Protein AF-0000000087142814 (afdb_homodimer)

Sequence (214 aa):
MEQELRSTFLLANVAYRHRSSFLRCKQGKRSLQDYVMELHNLEAAMAGAPLSEDVKVTIFMDGVRTGPVRTELFRRQPKTFNEAVHIAMLDDHCVRSAQEHAACRGKMEQELRSTFLLANVAYRHRSSFLRCKQGKRSLQDYVMELHNLEAAMAGAPLSEDVKVTIFMDGVRTGPVRTELFRRQPKTFNEAVHIAMLDDHCVRSAQEHAACRGK

InterPro domains:
  IPR005162 Retrotransposon-derived protein PEG10, N-terminal capsid-like domain [PF03732] (2-65)

Radius of gyration: 21.09 Å; Cα contacts (8 Å, |Δi|>4): 174; chains: 2; bounding box: 41×65×41 Å

pLDDT: mean 86.98, std 12.06, range [53.06, 97.38]

Nearest PDB structures (foldseek):
  7n9v-assembly1_C  TM=6.583E-01  e=1.589E-01  Human immunodeficiency virus 1
  7r24-assembly1_A  TM=5.323E-01  e=4.595E-01  Rattus norvegicus
  4lle-assembly2_D  TM=2.207E-01  e=9.870E+00  Pseudomonas aeruginosa PAO1
  7n9v-assembly1_C  TM=6.581E-01  e=1.589E-01  Human immunodeficiency virus 1
  7r24-assembly1_A  TM=5.324E-01  e=4.595E-01  Rattus norvegicus

Organism: NCBI:txid53985

Structure (mmCIF, N/CA/C/O backbone):
data_AF-0000000087142814-model_v1
#
loop_
_entity.id
_entity.type
_entity.pdbx_description
1 polymer 'Retrotransposon gag domain-containing protein'
#
loop_
_atom_site.group_PDB
_atom_site.id
_atom_site.type_symbol
_atom_site.label_atom_id
_atom_site.label_alt_id
_atom_site.label_comp_id
_atom_site.label_asym_id
_atom_site.label_entity_id
_atom_site.label_seq_id
_atom_site.pdbx_PDB_ins_code
_atom_site.Cartn_x
_atom_site.Cartn_y
_atom_site.Cartn_z
_atom_site.occupancy
_atom_site.B_iso_or_equiv
_atom_site.auth_seq_id
_atom_site.auth_comp_id
_atom_site.auth_asym_id
_atom_site.auth_atom_id
_atom_site.pdbx_PDB_model_num
ATOM 1 N N . MET A 1 1 ? 17.656 -29.359 8.477 1 54.12 1 MET A N 1
ATOM 2 C CA . MET A 1 1 ? 17.422 -28.688 7.203 1 54.12 1 MET A CA 1
ATOM 3 C C . MET A 1 1 ? 15.977 -28.219 7.082 1 54.12 1 MET A C 1
ATOM 5 O O . MET A 1 1 ? 15.719 -27.078 6.684 1 54.12 1 MET A O 1
ATOM 9 N N . GLU A 1 2 ? 14.961 -29.047 7.594 1 61.31 2 GLU A N 1
ATOM 10 C CA . GLU A 1 2 ? 13.539 -28.734 7.527 1 61.31 2 GLU A CA 1
ATOM 11 C C . GLU A 1 2 ? 13.188 -27.578 8.477 1 61.31 2 GLU A C 1
ATOM 13 O O . GLU A 1 2 ? 12.367 -26.719 8.148 1 61.31 2 GLU A O 1
ATOM 18 N N . GLN A 1 3 ? 13.828 -27.625 9.602 1 53.06 3 GLN A N 1
ATOM 19 C CA . GLN A 1 3 ? 13.539 -26.609 10.609 1 53.06 3 GLN A CA 1
ATOM 20 C C . GLN A 1 3 ? 14.008 -25.234 10.141 1 53.06 3 GLN A C 1
ATOM 22 O O . GLN A 1 3 ? 13.32 -24.234 10.352 1 53.06 3 GLN A O 1
ATOM 27 N N . GLU A 1 4 ? 15.172 -25.234 9.586 1 53.5 4 GLU A N 1
ATOM 28 C CA . GLU A 1 4 ? 15.742 -23.984 9.102 1 53.5 4 GLU A CA 1
ATOM 29 C C . GLU A 1 4 ? 14.906 -23.391 7.969 1 53.5 4 GLU A C 1
ATOM 31 O O . GLU A 1 4 ? 14.727 -22.172 7.891 1 53.5 4 GLU A O 1
ATOM 36 N N . LEU A 1 5 ? 14.469 -24.328 7.129 1 57.31 5 LEU A N 1
ATOM 37 C CA . LEU A 1 5 ? 13.625 -23.891 6.023 1 57.31 5 LEU A CA 1
ATOM 38 C C . LEU A 1 5 ? 12.312 -23.312 6.543 1 57.31 5 LEU A C 1
ATOM 40 O O . LEU A 1 5 ? 11.828 -22.297 6.027 1 57.31 5 LEU A O 1
ATOM 44 N N . ARG A 1 6 ? 11.859 -23.969 7.605 1 62.84 6 ARG A N 1
ATOM 45 C CA . ARG A 1 6 ? 10.633 -23.5 8.242 1 62.84 6 ARG A CA 1
ATOM 46 C C . ARG A 1 6 ? 10.836 -22.125 8.867 1 62.84 6 ARG A C 1
ATOM 48 O O . ARG A 1 6 ? 9.953 -21.266 8.805 1 62.84 6 ARG A O 1
ATOM 55 N N . SER A 1 7 ? 12.047 -22.078 9.344 1 62.28 7 SER A N 1
ATOM 56 C CA . SER A 1 7 ? 12.352 -20.812 9.992 1 62.28 7 SER A CA 1
ATOM 57 C C . SER A 1 7 ? 12.461 -19.688 8.969 1 62.28 7 SER A C 1
ATOM 59 O O . SER A 1 7 ? 11.938 -18.578 9.188 1 62.28 7 SER A O 1
ATOM 61 N N . THR A 1 8 ? 13.156 -20.031 7.926 1 63.16 8 THR A N 1
ATOM 62 C CA . THR A 1 8 ? 13.297 -19.031 6.879 1 63.16 8 THR A CA 1
ATOM 63 C C . THR A 1 8 ? 11.938 -18.672 6.285 1 63.16 8 THR A C 1
ATOM 65 O O . THR A 1 8 ? 11.656 -17.5 6.027 1 63.16 8 THR A O 1
ATOM 68 N N . PHE A 1 9 ? 11.141 -19.812 6.207 1 71 9 PHE A N 1
ATOM 69 C CA . PHE A 1 9 ? 9.797 -19.609 5.703 1 71 9 PHE A CA 1
ATOM 70 C C . PHE A 1 9 ? 8.977 -18.75 6.672 1 71 9 PHE A C 1
ATOM 72 O O . PHE A 1 9 ? 8.258 -17.844 6.254 1 71 9 PHE A O 1
ATOM 79 N N . LEU A 1 10 ? 9.172 -18.969 7.867 1 70.19 10 LEU A N 1
ATOM 80 C CA . LEU A 1 10 ? 8.453 -18.219 8.891 1 70.19 10 LEU A CA 1
ATOM 81 C C . LEU A 1 10 ? 8.922 -16.766 8.93 1 70.19 10 LEU A C 1
ATOM 83 O O . LEU A 1 10 ? 8.109 -15.852 9.062 1 70.19 10 LEU A O 1
ATOM 87 N N . LEU A 1 11 ? 10.211 -16.609 8.852 1 68.88 11 LEU A N 1
ATOM 88 C CA . LEU A 1 11 ? 10.758 -15.266 8.875 1 68.88 11 LEU A CA 1
ATOM 89 C C . LEU A 1 11 ? 10.312 -14.469 7.652 1 68.88 11 LEU A C 1
ATOM 91 O O . LEU A 1 11 ? 9.945 -13.297 7.766 1 68.88 11 LEU A O 1
ATOM 95 N N . ALA A 1 12 ? 10.406 -15.133 6.539 1 72.12 12 ALA A N 1
ATOM 96 C CA . ALA A 1 12 ? 9.977 -14.484 5.305 1 72.12 12 ALA A CA 1
ATOM 97 C C . ALA A 1 12 ? 8.5 -14.102 5.371 1 72.12 12 ALA A C 1
ATOM 99 O O . ALA A 1 12 ? 8.109 -13.023 4.914 1 72.12 12 ALA A O 1
ATOM 100 N N . ASN A 1 13 ? 7.848 -14.891 6.086 1 82.5 13 ASN A N 1
ATOM 101 C CA . ASN A 1 13 ? 6.414 -14.641 6.219 1 82.5 13 ASN A CA 1
ATOM 102 C C . ASN A 1 13 ? 6.133 -13.5 7.188 1 82.5 13 ASN A C 1
ATOM 104 O O . ASN A 1 13 ? 5.227 -12.695 6.957 1 82.5 13 ASN A O 1
ATOM 108 N N . VAL A 1 14 ? 7.098 -13.469 8.195 1 85.44 14 VAL A N 1
ATOM 109 C CA . VAL A 1 14 ? 6.906 -12.398 9.172 1 85.44 14 VAL A CA 1
ATOM 110 C C . VAL A 1 14 ? 7.211 -11.047 8.523 1 85.44 14 VAL A C 1
ATOM 112 O O . VAL A 1 14 ? 6.469 -10.086 8.711 1 85.44 14 VAL A O 1
ATOM 115 N N . ALA A 1 15 ? 8.297 -10.961 7.816 1 88.31 15 ALA A N 1
ATOM 116 C CA . ALA A 1 15 ? 8.656 -9.727 7.121 1 88.31 15 ALA A CA 1
ATOM 117 C C . ALA A 1 15 ? 7.559 -9.297 6.156 1 88.31 15 ALA A C 1
ATOM 119 O O . ALA A 1 15 ? 7.223 -8.109 6.078 1 88.31 15 ALA A O 1
ATOM 120 N N . TYR A 1 16 ? 7.082 -10.273 5.52 1 90.81 16 TYR A N 1
ATOM 121 C CA . TYR A 1 16 ? 5.977 -9.992 4.613 1 90.81 16 TYR A CA 1
ATOM 122 C C . TYR A 1 16 ? 4.777 -9.43 5.371 1 90.81 16 TYR A C 1
ATOM 124 O O . TYR A 1 16 ? 4.152 -8.469 4.926 1 90.81 16 TYR A O 1
ATOM 132 N N . ARG A 1 17 ? 4.484 -10.008 6.453 1 92.25 17 ARG A N 1
ATOM 133 C CA . ARG A 1 17 ? 3.307 -9.602 7.215 1 92.25 17 ARG A CA 1
ATOM 134 C C . ARG A 1 17 ? 3.438 -8.172 7.707 1 92.25 17 ARG A C 1
ATOM 136 O O . ARG A 1 17 ? 2.48 -7.395 7.645 1 92.25 17 ARG A O 1
ATOM 143 N N . HIS A 1 18 ? 4.535 -7.871 8.172 1 93.62 18 HIS A N 1
ATOM 144 C CA . HIS A 1 18 ? 4.754 -6.504 8.641 1 93.62 18 HIS A CA 1
ATOM 145 C C . HIS A 1 18 ? 4.648 -5.508 7.488 1 93.62 18 HIS A C 1
ATOM 147 O O . HIS A 1 18 ? 4.004 -4.469 7.621 1 93.62 18 HIS A O 1
ATOM 153 N N . ARG A 1 19 ? 5.266 -5.824 6.414 1 94.56 19 ARG A N 1
ATOM 154 C CA . ARG A 1 19 ? 5.223 -4.961 5.238 1 94.56 19 ARG A CA 1
ATOM 155 C C . ARG A 1 19 ? 3.795 -4.805 4.727 1 94.56 19 ARG A C 1
ATOM 157 O O . ARG A 1 19 ? 3.342 -3.689 4.465 1 94.56 19 ARG A O 1
ATOM 164 N N . SER A 1 20 ? 3.164 -5.922 4.625 1 95.44 20 SER A N 1
ATOM 165 C CA . SER A 1 20 ? 1.78 -5.922 4.164 1 95.44 20 SER A CA 1
ATOM 166 C C . SER A 1 20 ? 0.892 -5.094 5.09 1 95.44 20 SER A C 1
ATOM 168 O O . SER A 1 20 ? 0.049 -4.324 4.621 1 95.44 20 SER A O 1
ATOM 170 N N . SER A 1 21 ? 1.043 -5.285 6.375 1 96.12 21 SER A N 1
ATOM 171 C CA . SER A 1 21 ? 0.254 -4.535 7.348 1 96.12 21 SER A CA 1
ATOM 172 C C . SER A 1 21 ? 0.49 -3.033 7.211 1 96.12 21 SER A C 1
ATOM 174 O O . SER A 1 21 ? -0.452 -2.242 7.285 1 96.12 21 SER A O 1
ATOM 176 N N . PHE A 1 22 ? 1.692 -2.664 7.039 1 96.94 22 PHE A N 1
ATOM 177 C CA . PHE A 1 22 ? 2.014 -1.252 6.871 1 96.94 22 PHE A CA 1
ATOM 178 C C . PHE A 1 22 ? 1.349 -0.691 5.621 1 96.94 22 PHE A C 1
ATOM 180 O O . PHE A 1 22 ? 0.748 0.385 5.66 1 96.94 22 PHE A O 1
ATOM 187 N N . LEU A 1 23 ? 1.462 -1.385 4.539 1 95.88 23 LEU A N 1
ATOM 188 C CA . LEU A 1 23 ? 0.964 -0.942 3.24 1 95.88 23 LEU A CA 1
ATOM 189 C C . LEU A 1 23 ? -0.559 -0.857 3.242 1 95.88 23 LEU A C 1
ATOM 191 O O . LEU A 1 23 ? -1.141 -0.062 2.5 1 95.88 23 LEU A O 1
ATOM 195 N N . ARG A 1 24 ? -1.168 -1.585 4.145 1 94.75 24 ARG A N 1
ATOM 196 C CA . ARG A 1 24 ? -2.625 -1.649 4.168 1 94.75 24 ARG A CA 1
ATOM 197 C C . ARG A 1 24 ? -3.197 -0.74 5.25 1 94.75 24 ARG A C 1
ATOM 199 O O . ARG A 1 24 ? -4.414 -0.559 5.336 1 94.75 24 ARG A O 1
ATOM 206 N N . CYS A 1 25 ? -2.395 -0.225 6 1 95.88 25 CYS A N 1
ATOM 207 C CA . CYS A 1 25 ? -2.83 0.528 7.172 1 95.88 25 CYS A CA 1
ATOM 208 C C . CYS A 1 25 ? -3.555 1.805 6.762 1 95.88 25 CYS A C 1
ATOM 210 O O . CYS A 1 25 ? -3.055 2.568 5.934 1 95.88 25 CYS A O 1
ATOM 212 N N . LYS A 1 26 ? -4.691 2.016 7.348 1 95.81 26 LYS A N 1
ATOM 213 C CA . LYS A 1 26 ? -5.508 3.211 7.148 1 95.81 26 LYS A CA 1
ATOM 214 C C . LYS A 1 26 ? -6.012 3.756 8.484 1 95.81 26 LYS A C 1
ATOM 216 O O . LYS A 1 26 ? -6.227 2.996 9.43 1 95.81 26 LYS A O 1
ATOM 221 N N . GLN A 1 27 ? -6.277 4.965 8.477 1 95.44 27 GLN A N 1
ATOM 222 C CA . GLN A 1 27 ? -6.754 5.594 9.703 1 95.44 27 GLN A CA 1
ATOM 223 C C . GLN A 1 27 ? -8.156 5.102 10.062 1 95.44 27 GLN A C 1
ATOM 225 O O . GLN A 1 27 ? -8.414 4.762 11.219 1 95.44 27 GLN A O 1
ATOM 230 N N . GLY A 1 28 ? -9.062 5.113 9.102 1 93.12 28 GLY A N 1
ATOM 231 C CA . GLY A 1 28 ? -10.438 4.734 9.375 1 93.12 28 GLY A CA 1
ATOM 232 C C . GLY A 1 28 ? -11.117 5.617 10.398 1 93.12 28 GLY A C 1
ATOM 233 O O . GLY A 1 28 ? -11.133 6.844 10.258 1 93.12 28 GLY A O 1
ATOM 234 N N . LYS A 1 29 ? -11.664 4.988 11.438 1 92.94 29 LYS A N 1
ATOM 235 C CA . LYS A 1 29 ? -12.383 5.711 12.484 1 92.94 29 LYS A CA 1
ATOM 236 C C . LYS A 1 29 ? -11.469 6.051 13.656 1 92.94 29 LYS A C 1
ATOM 238 O O . LYS A 1 29 ? -11.875 6.746 14.586 1 92.94 29 LYS A O 1
ATOM 243 N N . ARG A 1 30 ? -10.312 5.688 13.625 1 93.5 30 ARG A N 1
ATOM 244 C CA . ARG A 1 30 ? -9.375 5.922 14.719 1 93.5 30 ARG A CA 1
ATOM 245 C C . ARG A 1 30 ? -8.852 7.355 14.695 1 93.5 30 ARG A C 1
ATOM 247 O O . ARG A 1 30 ? -8.984 8.055 13.68 1 93.5 30 ARG A O 1
ATOM 254 N N . SER A 1 31 ? -8.328 7.754 15.805 1 93.5 31 SER A N 1
ATOM 255 C CA . SER A 1 31 ? -7.719 9.078 15.859 1 93.5 31 SER A CA 1
ATOM 256 C C . SER A 1 31 ? -6.441 9.133 15.023 1 93.5 31 SER A C 1
ATOM 258 O O . SER A 1 31 ? -5.801 8.109 14.789 1 93.5 31 SER A O 1
ATOM 260 N N . LEU A 1 32 ? -6.094 10.289 14.594 1 94.94 32 LEU A N 1
ATOM 261 C CA . LEU A 1 32 ? -4.852 10.477 13.859 1 94.94 32 LEU A CA 1
ATOM 262 C C . LEU A 1 32 ? -3.652 10.008 14.672 1 94.94 32 LEU A C 1
ATOM 264 O O . LEU A 1 32 ? -2.717 9.414 14.125 1 94.94 32 LEU A O 1
ATOM 268 N N . GLN A 1 33 ? -3.668 10.289 15.953 1 94.38 33 GLN A N 1
ATOM 269 C CA . GLN A 1 33 ? -2.58 9.891 16.844 1 94.38 33 GLN A CA 1
ATOM 270 C C . GLN A 1 33 ? -2.436 8.367 16.891 1 94.38 33 GLN A C 1
ATOM 272 O O . GLN A 1 33 ? -1.321 7.848 16.828 1 94.38 33 GLN A O 1
ATOM 277 N N . ASP A 1 34 ? -3.547 7.703 17.016 1 96.31 34 ASP A N 1
ATOM 278 C CA . ASP A 1 34 ? -3.527 6.246 17.062 1 96.31 34 ASP A CA 1
ATOM 279 C C . ASP A 1 34 ? -3.02 5.668 15.742 1 96.31 34 ASP A C 1
ATOM 281 O O . ASP A 1 34 ? -2.256 4.699 15.734 1 96.31 34 ASP A O 1
ATOM 285 N N . TYR A 1 35 ? -3.514 6.25 14.711 1 96.81 35 TYR A N 1
ATOM 286 C CA . TYR A 1 35 ? -3.086 5.84 13.375 1 96.81 35 TYR A CA 1
ATOM 287 C C . TYR A 1 35 ? -1.579 5.996 13.219 1 96.81 35 TYR A C 1
ATOM 289 O O . TYR A 1 35 ? -0.897 5.07 12.773 1 96.81 35 TYR A O 1
ATOM 297 N N . VAL A 1 36 ? -1.004 7.082 13.555 1 97.06 36 VAL A N 1
ATOM 298 C CA . VAL A 1 36 ? 0.422 7.379 13.461 1 97.06 36 VAL A CA 1
ATOM 299 C C . VAL A 1 36 ? 1.212 6.406 14.328 1 97.06 36 VAL A C 1
ATOM 301 O O . VAL A 1 36 ? 2.26 5.902 13.914 1 97.06 36 VAL A O 1
ATOM 304 N N . MET A 1 37 ? 0.72 6.195 15.469 1 97.19 37 MET A N 1
ATOM 305 C CA . MET A 1 37 ? 1.395 5.277 16.391 1 97.19 37 MET A CA 1
ATOM 306 C C . MET A 1 37 ? 1.481 3.877 15.789 1 97.19 37 MET A C 1
ATOM 308 O O . MET A 1 37 ? 2.51 3.211 15.906 1 97.19 37 MET A O 1
ATOM 312 N N . GLU A 1 38 ? 0.443 3.426 15.227 1 97.19 38 GLU A N 1
ATOM 313 C CA . GLU A 1 38 ? 0.44 2.115 14.586 1 97.19 38 GLU A CA 1
ATOM 314 C C . GLU A 1 38 ? 1.486 2.043 13.477 1 97.19 38 GLU A C 1
ATOM 316 O O . GLU A 1 38 ? 2.219 1.057 13.375 1 97.19 38 GLU A O 1
ATOM 321 N N . LEU A 1 39 ? 1.556 3.043 12.68 1 97.25 39 LEU A N 1
ATOM 322 C CA . LEU A 1 39 ? 2.531 3.076 11.594 1 97.25 39 LEU A CA 1
ATOM 323 C C . LEU A 1 39 ? 3.955 3.078 12.141 1 97.25 39 LEU A C 1
ATOM 325 O O . LEU A 1 39 ? 4.836 2.412 11.594 1 97.25 39 LEU A O 1
ATOM 329 N N . HIS A 1 40 ? 4.148 3.783 13.18 1 96.81 40 HIS A N 1
ATOM 330 C CA . HIS A 1 40 ? 5.465 3.789 13.805 1 96.81 40 HIS A CA 1
ATOM 331 C C . HIS A 1 40 ? 5.832 2.404 14.336 1 96.81 40 HIS A C 1
ATOM 333 O O . HIS A 1 40 ? 6.984 1.975 14.211 1 96.81 40 HIS A O 1
ATOM 339 N N . ASN A 1 41 ? 4.879 1.809 14.953 1 96.56 41 ASN A N 1
ATOM 340 C CA . ASN A 1 41 ? 5.113 0.464 15.469 1 96.56 41 ASN A CA 1
ATOM 341 C C . ASN A 1 41 ? 5.461 -0.513 14.352 1 96.56 41 ASN A C 1
ATOM 343 O O . ASN A 1 41 ? 6.391 -1.312 14.484 1 96.56 41 ASN A O 1
ATOM 347 N N . LEU A 1 42 ? 4.75 -0.426 13.336 1 95.69 42 LEU A N 1
ATOM 348 C CA . LEU A 1 42 ? 4.992 -1.3 12.195 1 95.69 42 LEU A CA 1
ATOM 349 C C . LEU A 1 42 ? 6.344 -0.993 11.555 1 95.69 42 LEU A C 1
ATOM 351 O O . LEU A 1 42 ? 7.066 -1.908 11.156 1 95.69 42 LEU A O 1
ATOM 355 N N . GLU A 1 43 ? 6.66 0.263 11.422 1 94.56 43 GLU A N 1
ATOM 356 C CA . GLU A 1 43 ? 7.957 0.668 10.891 1 94.56 43 GLU A CA 1
ATOM 357 C C . GLU A 1 43 ? 9.102 0.093 11.719 1 94.56 43 GLU A C 1
ATOM 359 O O . GLU A 1 43 ? 10.086 -0.401 11.172 1 94.56 43 GLU A O 1
ATOM 364 N N . ALA A 1 44 ? 8.93 0.229 13.008 1 94.25 44 ALA A N 1
ATOM 365 C CA . ALA A 1 44 ? 9.945 -0.289 13.922 1 94.25 44 ALA A CA 1
ATOM 366 C C . ALA A 1 44 ? 10.102 -1.799 13.773 1 94.25 44 ALA A C 1
ATOM 368 O O . ALA A 1 44 ? 11.211 -2.324 13.867 1 94.25 44 ALA A O 1
ATOM 369 N N . ALA A 1 45 ? 9.047 -2.477 13.508 1 91.69 45 ALA A N 1
ATOM 370 C CA . ALA A 1 45 ? 9.047 -3.93 13.367 1 91.69 45 ALA A CA 1
ATOM 371 C C . ALA A 1 45 ? 9.75 -4.355 12.078 1 91.69 45 ALA A C 1
ATOM 373 O O . ALA A 1 45 ? 10.219 -5.492 11.969 1 91.69 45 ALA A O 1
ATOM 374 N N . MET A 1 46 ? 9.844 -3.432 11.141 1 91.5 46 MET A N 1
ATOM 375 C CA . MET A 1 46 ? 10.469 -3.734 9.859 1 91.5 46 MET A CA 1
ATOM 376 C C . MET A 1 46 ? 11.898 -3.207 9.812 1 91.5 46 MET A C 1
ATOM 378 O O . MET A 1 46 ? 12.422 -2.93 8.734 1 91.5 46 MET A O 1
ATOM 382 N N . ALA A 1 47 ? 12.477 -2.943 10.828 1 83.62 47 ALA A N 1
ATOM 383 C CA . ALA A 1 47 ? 13.789 -2.309 10.922 1 83.62 47 ALA A CA 1
ATOM 384 C C . ALA A 1 47 ? 14.82 -3.047 10.078 1 83.62 47 ALA A C 1
ATOM 386 O O . ALA A 1 47 ? 15.742 -2.434 9.539 1 83.62 47 ALA A O 1
ATOM 387 N N . GLY A 1 48 ? 14.727 -4.273 9.828 1 82.88 48 GLY A N 1
ATOM 388 C CA . GLY A 1 48 ? 15.672 -5.031 9.016 1 82.88 48 GLY A CA 1
ATOM 389 C C . GLY A 1 48 ? 15.445 -4.859 7.527 1 82.88 48 GLY A C 1
ATOM 390 O O . GLY A 1 48 ? 16.328 -5.168 6.723 1 82.88 48 GLY A O 1
ATOM 391 N N . ALA A 1 49 ? 14.383 -4.418 7.129 1 85.06 49 ALA A N 1
ATOM 392 C CA . ALA A 1 49 ? 14 -4.176 5.742 1 85.06 49 ALA A CA 1
ATOM 393 C C . ALA A 1 49 ? 13.102 -2.947 5.629 1 85.06 49 ALA A C 1
ATOM 395 O O . ALA A 1 49 ? 11.906 -3.064 5.348 1 85.06 49 ALA A O 1
ATOM 396 N N . PRO A 1 50 ? 13.711 -1.83 5.758 1 88.5 50 PRO A N 1
ATOM 397 C CA . PRO A 1 50 ? 12.898 -0.611 5.809 1 88.5 50 PRO A CA 1
ATOM 398 C C . PRO A 1 50 ? 12.32 -0.233 4.449 1 88.5 50 PRO A C 1
ATOM 400 O O . PRO A 1 50 ? 12.938 -0.498 3.414 1 88.5 50 PRO A O 1
ATOM 403 N N . LEU A 1 51 ? 11.164 0.362 4.504 1 94.06 51 LEU A N 1
ATOM 404 C CA . LEU A 1 51 ? 10.523 0.906 3.309 1 94.06 51 LEU A CA 1
ATOM 405 C C . LEU A 1 51 ? 11.133 2.252 2.934 1 94.06 51 LEU A C 1
ATOM 407 O O . LEU A 1 51 ? 11.648 2.969 3.797 1 94.06 51 LEU A O 1
ATOM 411 N N . SER A 1 52 ? 11.125 2.529 1.735 1 94 52 SER A N 1
ATOM 412 C CA . SER A 1 52 ? 11.586 3.842 1.299 1 94 52 SER A CA 1
ATOM 413 C C . SER A 1 52 ? 10.672 4.949 1.815 1 94 52 SER A C 1
ATOM 415 O O . SER A 1 52 ? 9.492 4.723 2.062 1 94 52 SER A O 1
ATOM 417 N N . GLU A 1 53 ? 11.242 6.148 1.91 1 94.5 53 GLU A N 1
ATOM 418 C CA . GLU A 1 53 ? 10.484 7.289 2.42 1 94.5 53 GLU A CA 1
ATOM 419 C C . GLU A 1 53 ? 9.305 7.621 1.512 1 94.5 53 GLU A C 1
ATOM 421 O O . GLU A 1 53 ? 8.219 7.945 1.992 1 94.5 53 GLU A O 1
ATOM 426 N N . ASP A 1 54 ? 9.516 7.531 0.24 1 93.62 54 ASP A N 1
ATOM 427 C CA . ASP A 1 54 ? 8.453 7.844 -0.71 1 93.62 54 ASP A CA 1
ATOM 428 C C . ASP A 1 54 ? 7.246 6.934 -0.502 1 93.62 54 ASP A C 1
ATOM 430 O O . ASP A 1 54 ? 6.098 7.375 -0.604 1 93.62 54 ASP A O 1
ATOM 434 N N . VAL A 1 55 ? 7.535 5.688 -0.192 1 95.81 55 VAL A N 1
ATOM 435 C CA . VAL A 1 55 ? 6.465 4.715 0.012 1 95.81 55 VAL A CA 1
ATOM 436 C C . VAL A 1 55 ? 5.746 5.008 1.327 1 95.81 55 VAL A C 1
ATOM 438 O O . VAL A 1 55 ? 4.516 5.035 1.376 1 95.81 55 VAL A O 1
ATOM 441 N N . LYS A 1 56 ? 6.492 5.227 2.338 1 96.88 56 LYS A N 1
ATOM 442 C CA . LYS A 1 56 ? 5.91 5.516 3.643 1 96.88 56 LYS A CA 1
ATOM 443 C C . LYS A 1 56 ? 5.023 6.758 3.588 1 96.88 56 LYS A C 1
ATOM 445 O O . LYS A 1 56 ? 3.916 6.762 4.129 1 96.88 56 LYS A O 1
ATOM 450 N N . VAL A 1 57 ? 5.512 7.758 2.934 1 96.5 57 VAL A N 1
ATOM 451 C CA . VAL A 1 57 ? 4.77 9.008 2.807 1 96.5 57 VAL A CA 1
ATOM 452 C C . VAL A 1 57 ? 3.48 8.758 2.023 1 96.5 57 VAL A C 1
ATOM 454 O O . VAL A 1 57 ? 2.41 9.234 2.414 1 96.5 57 VAL A O 1
ATOM 457 N N . THR A 1 58 ? 3.582 8.055 0.973 1 96.06 58 THR A N 1
ATOM 458 C CA . THR A 1 58 ? 2.424 7.77 0.133 1 96.06 58 THR A CA 1
ATOM 459 C C . THR A 1 58 ? 1.361 7.008 0.921 1 96.06 58 THR A C 1
ATOM 461 O O . THR A 1 58 ? 0.177 7.344 0.861 1 96.06 58 THR A O 1
ATOM 464 N N . ILE A 1 59 ? 1.795 6.008 1.696 1 96.75 59 ILE A N 1
ATOM 465 C CA . ILE A 1 59 ? 0.869 5.207 2.49 1 96.75 59 ILE A CA 1
ATOM 466 C C . ILE A 1 59 ? 0.186 6.09 3.531 1 96.75 59 ILE A C 1
ATOM 468 O O . ILE A 1 59 ? -1.03 6.012 3.721 1 96.75 59 ILE A O 1
ATOM 472 N N . PHE A 1 60 ? 0.924 6.887 4.191 1 97.38 60 PHE A N 1
ATOM 473 C CA . PHE A 1 60 ? 0.38 7.77 5.215 1 97.38 60 PHE A CA 1
ATOM 474 C C . PHE A 1 60 ? -0.642 8.727 4.613 1 97.38 60 PHE A C 1
ATOM 476 O O . PHE A 1 60 ? -1.756 8.859 5.129 1 97.38 60 PHE A O 1
ATOM 483 N N . MET A 1 61 ? -0.291 9.359 3.543 1 95.62 61 MET A N 1
ATOM 484 C CA . MET A 1 61 ? -1.157 10.344 2.898 1 95.62 61 MET A CA 1
ATOM 485 C C . MET A 1 61 ? -2.439 9.688 2.391 1 95.62 61 MET A C 1
ATOM 487 O O . MET A 1 61 ? -3.518 10.281 2.477 1 95.62 61 MET A O 1
ATOM 491 N N . ASP A 1 62 ? -2.303 8.531 1.887 1 94.38 62 ASP A N 1
ATOM 492 C CA . ASP A 1 62 ? -3.463 7.793 1.396 1 94.38 62 ASP A CA 1
ATOM 493 C C . ASP A 1 62 ? -4.352 7.336 2.553 1 94.38 62 ASP A C 1
ATOM 495 O O . ASP A 1 62 ? -5.559 7.156 2.379 1 94.38 62 ASP A O 1
ATOM 499 N N . GLY A 1 63 ? -3.736 7.121 3.686 1 96.44 63 GLY A N 1
ATOM 500 C CA . GLY A 1 63 ? -4.441 6.516 4.805 1 96.44 63 GLY A CA 1
ATOM 501 C C . GLY A 1 63 ? -5.156 7.531 5.68 1 96.44 63 GLY A C 1
ATOM 502 O O . GLY A 1 63 ? -6.062 7.176 6.434 1 96.44 63 GLY A O 1
ATOM 503 N N . VAL A 1 64 ? -4.723 8.758 5.625 1 95.06 64 VAL A N 1
ATOM 504 C CA . VAL A 1 64 ? -5.348 9.812 6.418 1 95.06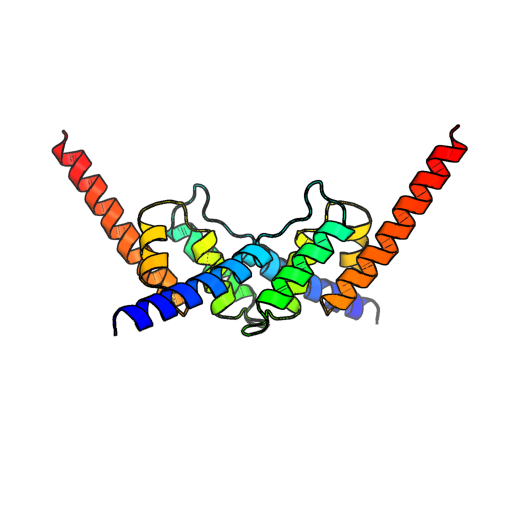 64 VAL A CA 1
ATOM 505 C C . VAL A 1 64 ? -6.77 10.055 5.918 1 95.06 64 VAL A C 1
ATOM 507 O O . VAL A 1 64 ? -7.02 10.078 4.711 1 95.06 64 VAL A O 1
ATOM 510 N N . ARG A 1 65 ? -7.602 10.297 6.84 1 91.62 65 ARG A N 1
ATOM 511 C CA . ARG A 1 65 ? -9 10.562 6.508 1 91.62 65 ARG A CA 1
ATOM 512 C C . ARG A 1 65 ? -9.125 11.828 5.664 1 91.62 65 ARG A C 1
ATOM 514 O O . ARG A 1 65 ? -8.391 12.797 5.875 1 91.62 65 ARG A O 1
ATOM 521 N N . THR A 1 66 ? -10.188 11.719 4.844 1 86.25 66 THR A N 1
ATOM 522 C CA . THR A 1 66 ? -10.445 12.898 4.031 1 86.25 66 THR A CA 1
ATOM 523 C C . THR A 1 66 ? -10.797 14.094 4.91 1 86.25 66 THR A C 1
ATOM 525 O O . THR A 1 66 ? -11.531 13.953 5.891 1 86.25 66 THR A O 1
ATOM 528 N N . GLY A 1 67 ? -10.234 15.25 4.641 1 88.12 67 GLY A N 1
ATOM 529 C CA . GLY A 1 67 ? -10.445 16.453 5.438 1 88.12 67 GLY A CA 1
ATOM 530 C C . GLY A 1 67 ? -9.328 17.453 5.309 1 88.12 67 GLY A C 1
ATOM 531 O O . GLY A 1 67 ? -8.562 17.422 4.34 1 88.12 67 GLY A O 1
ATOM 532 N N . PRO A 1 68 ? -9.32 18.406 6.188 1 88.69 68 PRO A N 1
ATOM 533 C CA . PRO A 1 68 ? -8.336 19.484 6.137 1 88.69 68 PRO A CA 1
ATOM 534 C C . PRO A 1 68 ? -6.898 18.984 6.273 1 88.69 68 PRO A C 1
ATOM 536 O O . PRO A 1 68 ? -5.988 19.516 5.637 1 88.69 68 PRO A O 1
ATOM 539 N N . VAL A 1 69 ? -6.695 17.984 7 1 91.88 69 VAL A N 1
ATOM 540 C CA . VAL A 1 69 ? -5.359 17.453 7.238 1 91.88 69 VAL A CA 1
ATOM 541 C C . VAL A 1 69 ? -4.781 16.891 5.938 1 91.88 69 VAL A C 1
ATOM 543 O O . VAL A 1 69 ? -3.629 17.172 5.594 1 91.88 69 VAL A O 1
ATOM 546 N N . ARG A 1 70 ? -5.531 16.141 5.238 1 90.75 70 ARG A N 1
ATOM 547 C CA . ARG A 1 70 ? -5.094 15.57 3.969 1 90.75 70 ARG A CA 1
ATOM 548 C C . ARG A 1 70 ? -4.785 16.656 2.951 1 90.75 70 ARG A C 1
ATOM 550 O O . ARG A 1 70 ? -3.795 16.578 2.223 1 90.75 70 ARG A O 1
ATOM 557 N N . THR A 1 71 ? -5.676 17.609 2.91 1 90.56 71 THR A N 1
ATOM 558 C CA . THR A 1 71 ? -5.477 18.734 1.998 1 90.56 71 THR A CA 1
ATOM 559 C C . THR A 1 71 ? -4.145 19.422 2.275 1 90.56 71 THR A C 1
ATOM 561 O O . THR A 1 71 ? -3.42 19.781 1.345 1 90.56 71 THR A O 1
ATOM 564 N N . GLU A 1 72 ? -3.898 19.609 3.51 1 92 72 GLU A N 1
ATOM 565 C CA . GLU A 1 72 ? -2.65 20.25 3.908 1 92 72 GLU A CA 1
ATOM 566 C C . GLU A 1 72 ? -1.441 19.406 3.514 1 92 72 GLU A C 1
ATOM 568 O O . GLU A 1 72 ? -0.421 19.953 3.078 1 92 72 GLU A O 1
ATOM 573 N N . LEU A 1 73 ? -1.514 18.188 3.627 1 93.06 73 LEU A N 1
ATOM 574 C CA . LEU A 1 73 ? -0.434 17.281 3.254 1 93.06 73 LEU A CA 1
ATOM 575 C C . LEU A 1 73 ? -0.129 17.391 1.764 1 93.06 73 LEU A C 1
ATOM 577 O O . LEU A 1 73 ? 1.038 17.422 1.365 1 93.06 73 LEU A O 1
ATOM 581 N N . PHE A 1 74 ? -1.148 17.438 1.009 1 89.81 74 PHE A N 1
ATOM 582 C CA . PHE A 1 74 ? -0.962 17.516 -0.435 1 89.81 74 PHE A CA 1
ATOM 583 C C . PHE A 1 74 ? -0.388 18.875 -0.826 1 89.81 74 PHE A C 1
ATOM 585 O O . PHE A 1 74 ? 0.386 18.984 -1.78 1 89.81 74 PHE A O 1
ATOM 592 N N . ARG A 1 75 ? -0.693 19.859 -0.091 1 90.19 75 ARG A N 1
ATOM 593 C CA . ARG A 1 75 ? -0.183 21.203 -0.356 1 90.19 75 ARG A CA 1
ATOM 594 C C . ARG A 1 75 ? 1.302 21.297 -0.021 1 90.19 75 ARG A C 1
ATOM 596 O O . ARG A 1 75 ? 2.08 21.859 -0.786 1 90.19 75 ARG A O 1
ATOM 603 N N . ARG A 1 76 ? 1.713 20.719 1.059 1 91.94 76 ARG A N 1
ATOM 604 C CA . ARG A 1 76 ? 3.076 20.859 1.558 1 91.94 76 ARG A CA 1
ATOM 605 C C . ARG A 1 76 ? 4.004 19.828 0.918 1 91.94 76 ARG A C 1
ATOM 607 O O . ARG A 1 76 ? 5.223 20.016 0.887 1 91.94 76 ARG A O 1
ATOM 614 N N . GLN A 1 77 ? 3.432 18.703 0.505 1 89.38 77 GLN A N 1
ATOM 615 C CA . GLN A 1 77 ? 4.164 17.656 -0.196 1 89.38 77 GLN A CA 1
ATOM 616 C C . GLN A 1 77 ? 5.398 17.234 0.589 1 89.38 77 GLN A C 1
ATOM 618 O O . GLN A 1 77 ? 6.527 17.391 0.119 1 89.38 77 GLN A O 1
ATOM 623 N N . PRO A 1 78 ? 5.199 16.672 1.695 1 94.06 78 PRO A N 1
ATOM 624 C CA . PRO A 1 78 ? 6.348 16.234 2.492 1 94.06 78 PRO A CA 1
ATOM 625 C C . PRO A 1 78 ? 7.188 15.172 1.786 1 94.06 78 PRO A C 1
ATOM 627 O O . PRO A 1 78 ? 6.648 14.344 1.05 1 94.06 78 PRO A O 1
ATOM 630 N N . LYS A 1 79 ? 8.484 15.227 2.154 1 92.44 79 LYS A N 1
ATOM 631 C CA . LYS A 1 79 ? 9.406 14.305 1.497 1 92.44 79 LYS A CA 1
ATOM 632 C C . LYS A 1 79 ? 9.703 13.102 2.387 1 92.44 79 LYS A C 1
ATOM 634 O O . LYS A 1 79 ? 10.172 12.062 1.905 1 92.44 79 LYS A O 1
ATOM 639 N N . THR A 1 80 ? 9.578 13.266 3.639 1 96.31 80 THR A N 1
ATOM 640 C CA . THR A 1 80 ? 9.852 12.172 4.566 1 96.31 80 THR A CA 1
ATOM 641 C C . THR A 1 80 ? 8.609 11.844 5.391 1 96.31 80 THR A C 1
ATOM 643 O O . THR A 1 80 ? 7.727 12.695 5.559 1 96.31 80 THR A O 1
ATOM 646 N N . PHE A 1 81 ? 8.602 10.625 5.922 1 96.5 81 PHE A N 1
ATOM 647 C CA . PHE A 1 81 ? 7.496 10.164 6.75 1 96.5 81 PHE A CA 1
ATOM 648 C C . PHE A 1 81 ? 7.352 11.031 7.992 1 96.5 81 PHE A C 1
ATOM 650 O O . PHE A 1 81 ? 6.246 11.469 8.328 1 96.5 81 PHE A O 1
ATOM 657 N N . ASN A 1 82 ? 8.422 11.32 8.641 1 96.62 82 ASN A N 1
ATOM 658 C CA . ASN A 1 82 ? 8.391 12.133 9.859 1 96.62 82 ASN A CA 1
ATOM 659 C C . ASN A 1 82 ? 7.879 13.539 9.578 1 96.62 82 ASN A C 1
ATOM 661 O O . ASN A 1 82 ? 7.117 14.094 10.375 1 96.62 82 ASN A O 1
ATOM 665 N N . GLU A 1 83 ? 8.297 14.047 8.547 1 97.25 83 GLU A N 1
ATOM 666 C CA . GLU A 1 83 ? 7.805 15.359 8.148 1 97.25 83 GLU A CA 1
ATOM 667 C C . GLU A 1 83 ? 6.297 15.328 7.902 1 97.25 83 GLU A C 1
ATOM 669 O O . GLU A 1 83 ? 5.574 16.234 8.336 1 97.25 83 GLU A O 1
ATOM 674 N N . ALA A 1 84 ? 5.832 14.375 7.176 1 97.31 84 ALA A N 1
ATOM 675 C CA . ALA A 1 84 ? 4.406 14.211 6.895 1 97.31 84 ALA A CA 1
ATOM 676 C C . ALA A 1 84 ? 3.6 14.125 8.188 1 97.31 84 ALA A C 1
ATOM 678 O O . ALA A 1 84 ? 2.566 14.781 8.328 1 97.31 84 ALA A O 1
ATOM 679 N N . VAL A 1 85 ? 4.102 13.344 9.07 1 97 85 VAL A N 1
ATOM 680 C CA . VAL A 1 85 ? 3.447 13.172 10.359 1 97 85 VAL A CA 1
ATOM 681 C C . VAL A 1 85 ? 3.393 14.508 11.094 1 97 85 VAL A C 1
ATOM 683 O O . VAL A 1 85 ? 2.361 14.867 11.672 1 97 85 VAL A O 1
ATOM 686 N N . HIS A 1 86 ? 4.434 15.18 11.078 1 96.69 86 HIS A N 1
ATOM 687 C CA . HIS A 1 86 ? 4.508 16.469 11.758 1 96.69 86 HIS A CA 1
ATOM 688 C C . HIS A 1 86 ? 3.488 17.453 11.188 1 96.69 86 HIS A C 1
ATOM 690 O O . HIS A 1 86 ? 2.764 18.109 11.945 1 96.69 86 HIS A O 1
ATOM 696 N N . ILE A 1 87 ? 3.424 17.547 9.93 1 95.56 87 ILE A N 1
ATOM 697 C CA . ILE A 1 87 ? 2.473 18.422 9.258 1 95.56 87 ILE A CA 1
ATOM 698 C C . ILE A 1 87 ? 1.047 18.031 9.648 1 95.56 87 ILE A C 1
ATOM 700 O O . ILE A 1 87 ? 0.232 18.891 9.992 1 95.56 87 ILE A O 1
ATOM 704 N N . ALA A 1 88 ? 0.743 16.797 9.609 1 95.81 88 ALA A N 1
ATOM 705 C CA . ALA A 1 88 ? -0.596 16.297 9.906 1 95.81 88 ALA A CA 1
ATOM 706 C C . ALA A 1 88 ? -0.982 16.594 11.352 1 95.81 88 ALA A C 1
ATOM 708 O O . ALA A 1 88 ? -2.109 17.016 11.625 1 95.81 88 ALA A O 1
ATOM 709 N N . MET A 1 89 ? -0.07 16.328 12.203 1 94.06 89 MET A N 1
ATOM 710 C CA . MET A 1 89 ? -0.335 16.531 13.625 1 94.06 89 MET A CA 1
ATOM 711 C C . MET A 1 89 ? -0.566 18 13.945 1 94.06 89 MET A C 1
ATOM 713 O O . MET A 1 89 ? -1.429 18.344 14.758 1 94.06 89 MET A O 1
ATOM 717 N N . LEU A 1 90 ? 0.192 18.844 13.391 1 91.56 90 LEU A N 1
ATOM 718 C CA . LEU A 1 90 ? 0.031 20.281 13.586 1 91.56 90 LEU A CA 1
ATOM 719 C C . LEU A 1 90 ? -1.323 20.75 13.07 1 91.56 90 LEU A C 1
ATOM 721 O O . LEU A 1 90 ? -2.02 21.516 13.742 1 91.56 90 LEU A O 1
ATOM 725 N N . ASP A 1 91 ? -1.671 20.297 11.93 1 89.38 91 ASP A N 1
ATOM 726 C CA . ASP A 1 91 ? -2.941 20.703 11.328 1 89.38 91 ASP A CA 1
ATOM 727 C C . ASP A 1 91 ? -4.121 20.125 12.109 1 89.38 91 ASP A C 1
ATOM 729 O O . ASP A 1 91 ? -5.137 20.797 12.289 1 89.38 91 ASP A O 1
ATOM 733 N N . ASP A 1 92 ? -4.02 18.875 12.484 1 87.62 92 ASP A N 1
ATOM 734 C CA . ASP A 1 92 ? -5.078 18.234 13.258 1 87.62 92 ASP A CA 1
ATOM 735 C C . ASP A 1 92 ? -5.34 19 14.562 1 87.62 92 ASP A C 1
ATOM 737 O O . ASP A 1 92 ? -6.492 19.156 14.977 1 87.62 92 ASP A O 1
ATOM 741 N N . HIS A 1 93 ? -4.289 19.422 15.18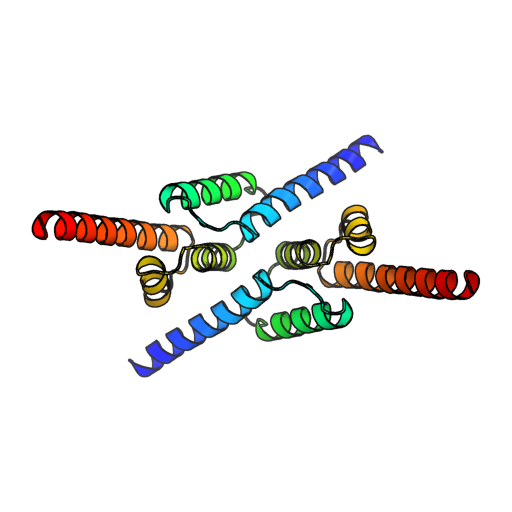8 1 83.38 93 HIS A N 1
ATOM 742 C CA . HIS A 1 93 ? -4.418 20.219 16.406 1 83.38 93 HIS A CA 1
ATOM 743 C C . HIS A 1 93 ? -5.141 21.531 16.125 1 83.38 93 HIS A C 1
ATOM 745 O O . HIS A 1 93 ? -5.988 21.953 16.906 1 83.38 93 HIS A O 1
ATOM 751 N N . CYS A 1 94 ? -4.852 22.094 15.07 1 80.81 94 CYS A N 1
ATOM 752 C CA . CYS A 1 94 ? -5.461 23.359 14.703 1 80.81 94 CYS A CA 1
ATOM 753 C C . CYS A 1 94 ? -6.938 23.188 14.383 1 80.81 94 CYS A C 1
ATOM 755 O O . CYS A 1 94 ? -7.77 24 14.797 1 80.81 94 CYS A O 1
ATOM 757 N N . VAL A 1 95 ? -7.211 22.172 13.688 1 75.31 95 VAL A N 1
ATOM 758 C CA . VAL A 1 95 ? -8.594 21.906 13.297 1 75.31 95 VAL A CA 1
ATOM 759 C C . VAL A 1 95 ? -9.43 21.594 14.539 1 75.31 95 VAL A C 1
ATOM 761 O O . VAL A 1 95 ? -10.531 22.109 14.703 1 75.31 95 VAL A O 1
ATOM 764 N N . ARG A 1 96 ? -8.953 20.812 15.375 1 78.38 96 ARG A N 1
ATOM 765 C CA . ARG A 1 96 ? -9.68 20.438 16.578 1 78.38 96 ARG A CA 1
ATOM 766 C C . ARG A 1 96 ? -9.883 21.656 17.484 1 78.38 96 ARG A C 1
ATOM 768 O O . ARG A 1 96 ? -10.953 21.812 18.078 1 78.38 96 ARG A O 1
ATOM 775 N N . SER A 1 97 ? -8.844 22.453 17.578 1 78.44 97 SER A N 1
ATOM 776 C CA . SER A 1 97 ? -8.938 23.672 18.375 1 78.44 97 SER A CA 1
ATOM 777 C C . SER A 1 97 ? -9.977 24.625 17.797 1 78.44 97 SER A C 1
ATOM 779 O O . SER A 1 97 ? -10.742 25.234 18.547 1 78.44 97 SER A O 1
ATOM 781 N N . ALA A 1 98 ? -10.078 24.688 16.516 1 77.56 98 ALA A N 1
ATOM 782 C CA . ALA A 1 98 ? -11.039 25.562 15.844 1 77.56 98 ALA A CA 1
ATOM 783 C C . ALA A 1 98 ? -12.461 25.047 16.016 1 77.56 98 ALA A C 1
ATOM 785 O O . ALA A 1 98 ? -13.398 25.828 16.188 1 77.56 98 ALA A O 1
ATOM 786 N N . GLN A 1 99 ? -12.586 23.797 15.969 1 72.56 99 GLN A N 1
ATOM 787 C CA . GLN A 1 99 ? -13.906 23.188 16.141 1 72.56 99 GLN A CA 1
ATOM 788 C C . GLN A 1 99 ? -14.398 23.344 17.578 1 72.56 99 GLN A C 1
ATOM 790 O O . GLN A 1 99 ? -15.594 23.547 17.797 1 72.56 99 GLN A O 1
ATOM 795 N N . GLU A 1 100 ? -13.5 23.172 18.484 1 75.19 100 GLU A N 1
ATOM 796 C CA . GLU A 1 100 ? -13.836 23.344 19.891 1 75.19 100 GLU A CA 1
ATOM 797 C C . GLU A 1 100 ? -14.18 24.797 20.188 1 75.19 100 GLU A C 1
ATOM 799 O O . GLU A 1 100 ? -15.086 25.078 20.969 1 75.19 100 GLU A O 1
ATOM 804 N N . HIS A 1 101 ? -13.492 25.688 19.578 1 72.44 101 HIS A N 1
ATOM 805 C CA . HIS A 1 101 ? -13.789 27.094 19.75 1 72.44 101 HIS A CA 1
ATOM 806 C C . HIS A 1 101 ? -15.109 27.484 19.094 1 72.44 101 HIS A C 1
ATOM 808 O O . HIS A 1 101 ? -15.883 28.266 19.641 1 72.44 101 HIS A O 1
ATOM 814 N N . ALA A 1 102 ? -15.445 26.922 17.984 1 73.62 102 ALA A N 1
ATOM 815 C CA . ALA A 1 102 ? -16.719 27.188 17.297 1 73.62 102 ALA A CA 1
ATOM 816 C C . ALA A 1 102 ? -17.891 26.578 18.078 1 73.62 102 ALA A C 1
ATOM 818 O O . ALA A 1 102 ? -18.984 27.141 18.062 1 73.62 102 ALA A O 1
ATOM 819 N N . ALA A 1 103 ? -17.656 25.469 18.672 1 72.88 103 ALA A N 1
ATOM 820 C CA . ALA A 1 103 ? -18.703 24.812 19.469 1 72.88 103 ALA A CA 1
ATOM 821 C C . ALA A 1 103 ? -19.031 25.625 20.703 1 72.88 103 ALA A C 1
ATOM 823 O O . ALA A 1 103 ? -20.172 25.609 21.188 1 72.88 103 ALA A O 1
ATOM 824 N N . CYS A 1 104 ? -18.109 26.312 21.156 1 73.81 104 CYS A N 1
ATOM 825 C CA . CYS A 1 104 ? -18.344 27.109 22.344 1 73.81 104 CYS A CA 1
ATOM 826 C C . CYS A 1 104 ? -19.031 28.422 22 1 73.81 104 CYS A C 1
ATOM 828 O O . CYS A 1 104 ? -19.844 28.938 22.781 1 73.81 104 CYS A O 1
ATOM 830 N N . ARG A 1 105 ? -18.797 28.875 20.906 1 68.06 105 ARG A N 1
ATOM 831 C CA . ARG A 1 105 ? -19.406 30.156 20.547 1 68.06 105 ARG A CA 1
ATOM 832 C C . ARG A 1 105 ? -20.859 29.969 20.156 1 68.06 105 ARG A C 1
ATOM 834 O O . ARG A 1 105 ? -21.672 30.891 20.328 1 68.06 105 ARG A O 1
ATOM 841 N N . GLY A 1 106 ? -21 28.906 19.547 1 60.22 106 GLY A N 1
ATOM 842 C CA . GLY A 1 106 ? -22.391 28.734 19.141 1 60.22 106 GLY A CA 1
ATOM 843 C C . GLY A 1 106 ? -23.312 28.453 20.297 1 60.22 106 GLY A C 1
ATOM 844 O O . GLY A 1 106 ? -24.531 28.328 20.109 1 60.22 106 GLY A O 1
ATOM 845 N N . LYS A 1 107 ? -22.766 28.234 21.406 1 54.16 107 LYS A N 1
ATOM 846 C CA . LYS A 1 107 ? -23.656 28.094 22.547 1 54.16 107 LYS A CA 1
ATOM 847 C C . LYS A 1 107 ? -23.844 29.438 23.266 1 54.16 107 LYS A C 1
ATOM 849 O O . LYS A 1 107 ? -22.922 30.266 23.297 1 54.16 107 LYS A O 1
ATOM 854 N N . MET B 1 1 ? 9.336 31.547 -11.922 1 55.44 1 MET B N 1
ATOM 855 C CA . MET B 1 1 ? 9.516 30.859 -10.648 1 55.44 1 MET B CA 1
ATOM 856 C C . MET B 1 1 ? 8.242 30.125 -10.234 1 55.44 1 MET B C 1
ATOM 858 O O . MET B 1 1 ? 8.297 28.953 -9.836 1 55.44 1 MET B O 1
ATOM 862 N N . GLU B 1 2 ? 6.988 30.75 -10.5 1 62.25 2 GLU B N 1
ATOM 863 C CA . GLU B 1 2 ? 5.703 30.156 -10.141 1 62.25 2 GLU B CA 1
ATOM 864 C C . GLU B 1 2 ? 5.383 28.953 -11.023 1 62.25 2 GLU B C 1
ATOM 866 O O . GLU B 1 2 ? 4.832 27.953 -10.555 1 62.25 2 GLU B O 1
ATOM 871 N N . GLN B 1 3 ? 5.758 29.109 -12.273 1 54.41 3 GLN B N 1
ATOM 872 C CA . GLN B 1 3 ? 5.465 28.047 -13.227 1 54.41 3 GLN B CA 1
ATOM 873 C C . GLN B 1 3 ? 6.27 26.781 -12.914 1 54.41 3 GLN B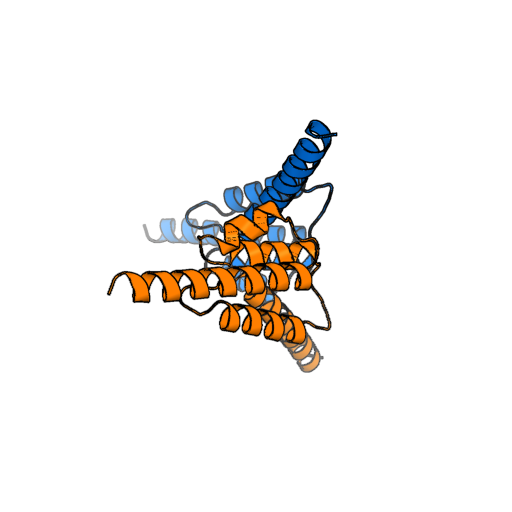 C 1
ATOM 875 O O . GLN B 1 3 ? 5.758 25.672 -13.016 1 54.41 3 GLN B O 1
ATOM 880 N N . GLU B 1 4 ? 7.492 27 -12.625 1 54.62 4 GLU B N 1
ATOM 881 C CA . GLU B 1 4 ? 8.383 25.891 -12.305 1 54.62 4 GLU B CA 1
ATOM 882 C C . GLU B 1 4 ? 7.934 25.172 -11.039 1 54.62 4 GLU B C 1
ATOM 884 O O . GLU B 1 4 ? 8.016 23.938 -10.953 1 54.62 4 GLU B O 1
ATOM 889 N N . LEU B 1 5 ? 7.504 26.031 -10.109 1 58.19 5 LEU B N 1
ATOM 890 C CA . LEU B 1 5 ? 7.008 25.453 -8.859 1 58.19 5 LEU B CA 1
ATOM 891 C C . LEU B 1 5 ? 5.754 24.625 -9.102 1 58.19 5 LEU B C 1
ATOM 893 O O . LEU B 1 5 ? 5.598 23.547 -8.531 1 58.19 5 LEU B O 1
ATOM 897 N N . ARG B 1 6 ? 4.969 25.172 -10.055 1 64.44 6 ARG B N 1
ATOM 898 C CA . ARG B 1 6 ? 3.748 24.469 -10.422 1 64.44 6 ARG B CA 1
ATOM 899 C C . ARG B 1 6 ? 4.066 23.141 -11.117 1 64.44 6 ARG B C 1
ATOM 901 O O . ARG B 1 6 ? 3.391 22.141 -10.883 1 64.44 6 ARG B O 1
ATOM 908 N N . SER B 1 7 ? 5.125 23.312 -11.836 1 63.81 7 SER B N 1
ATOM 909 C CA . SER B 1 7 ? 5.523 22.109 -12.57 1 63.81 7 SER B CA 1
ATOM 910 C C . SER B 1 7 ? 6.059 21.047 -11.617 1 63.81 7 SER B C 1
ATOM 912 O O . SER B 1 7 ? 5.723 19.859 -11.75 1 63.81 7 SER B O 1
ATOM 914 N N . THR B 1 8 ? 6.887 21.547 -10.75 1 64.94 8 THR B N 1
ATOM 915 C CA . THR B 1 8 ? 7.441 20.609 -9.781 1 64.94 8 THR B CA 1
ATOM 916 C C . THR B 1 8 ? 6.34 20 -8.914 1 64.94 8 THR B C 1
ATOM 918 O O . THR B 1 8 ? 6.355 18.812 -8.633 1 64.94 8 THR B O 1
ATOM 921 N N . PHE B 1 9 ? 5.367 20.969 -8.641 1 72.12 9 PHE B N 1
ATOM 922 C CA . PHE B 1 9 ? 4.23 20.516 -7.855 1 72.12 9 PHE B CA 1
ATOM 923 C C . PHE B 1 9 ? 3.402 19.5 -8.641 1 72.12 9 PHE B C 1
ATOM 925 O O . PHE B 1 9 ? 2.99 18.469 -8.094 1 72.12 9 PHE B O 1
ATOM 932 N N . LEU B 1 10 ? 3.264 19.703 -9.844 1 71.06 10 LEU B N 1
ATOM 933 C CA . LEU B 1 10 ? 2.494 18.812 -10.695 1 71.06 10 LEU B CA 1
ATOM 934 C C . LEU B 1 10 ? 3.213 17.484 -10.875 1 71.06 10 LEU B C 1
ATOM 936 O O . LEU B 1 10 ? 2.582 16.422 -10.852 1 71.06 10 LEU B O 1
ATOM 940 N N . LEU B 1 11 ? 4.484 17.578 -11.094 1 70.56 11 LEU B N 1
ATOM 941 C CA . LEU B 1 11 ? 5.266 16.359 -11.273 1 70.56 11 LEU B CA 1
ATOM 942 C C . LEU B 1 11 ? 5.273 15.516 -10 1 70.56 11 LEU B C 1
ATOM 944 O O . LEU B 1 11 ? 5.125 14.289 -10.062 1 70.56 11 LEU B O 1
ATOM 948 N N . ALA B 1 12 ? 5.473 16.219 -8.922 1 73.06 12 ALA B N 1
ATOM 949 C CA . ALA B 1 12 ? 5.469 15.516 -7.641 1 73.06 12 ALA B CA 1
ATOM 950 C C . ALA B 1 12 ? 4.121 14.844 -7.387 1 73.06 12 ALA B C 1
ATOM 952 O O . ALA B 1 12 ? 4.066 13.719 -6.879 1 73.06 12 ALA B O 1
ATOM 953 N N . ASN B 1 13 ? 3.172 15.484 -7.906 1 83.31 13 ASN B N 1
ATOM 954 C CA . ASN B 1 13 ? 1.827 14.945 -7.715 1 83.31 13 ASN B CA 1
ATOM 955 C C . ASN B 1 13 ? 1.566 13.75 -8.625 1 83.31 13 ASN B C 1
ATOM 957 O O . ASN B 1 13 ? 0.912 12.789 -8.219 1 83.31 13 ASN B O 1
ATOM 961 N N . VAL B 1 14 ? 2.25 13.898 -9.82 1 85.56 14 VAL B N 1
ATOM 962 C C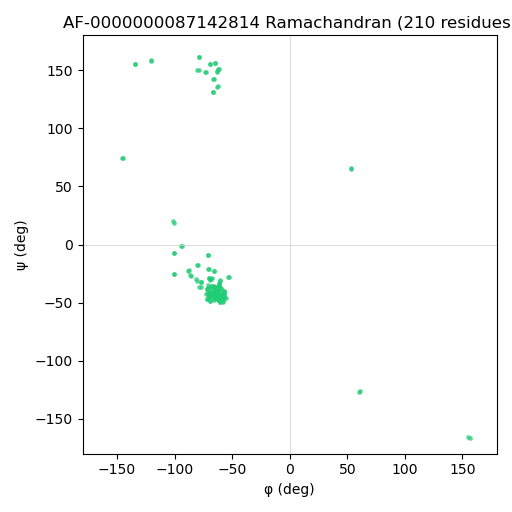A . VAL B 1 14 ? 2.061 12.797 -10.758 1 85.56 14 VAL B CA 1
ATOM 963 C C . VAL B 1 14 ? 2.764 11.547 -10.234 1 85.56 14 VAL B C 1
ATOM 965 O O . VAL B 1 14 ? 2.205 10.445 -10.273 1 85.56 14 VAL B O 1
ATOM 968 N N . ALA B 1 15 ? 3.965 11.68 -9.781 1 88.5 15 ALA B N 1
ATOM 969 C CA . ALA B 1 15 ? 4.715 10.562 -9.219 1 88.5 15 ALA B CA 1
ATOM 970 C C . ALA B 1 15 ? 3.967 9.938 -8.047 1 88.5 15 ALA B C 1
ATOM 972 O O . ALA B 1 15 ? 3.902 8.711 -7.922 1 88.5 15 ALA B O 1
ATOM 973 N N . TYR B 1 16 ? 3.459 10.82 -7.289 1 91 16 TYR B N 1
ATOM 974 C CA . TYR B 1 16 ? 2.658 10.344 -6.164 1 91 16 TYR B CA 1
ATOM 975 C C . TYR B 1 16 ? 1.463 9.531 -6.652 1 91 16 TYR B C 1
ATOM 977 O O . TYR B 1 16 ? 1.16 8.469 -6.105 1 91 16 TYR B O 1
ATOM 985 N N . ARG B 1 17 ? 0.823 10.023 -7.629 1 92.44 17 ARG B N 1
ATOM 986 C CA . ARG B 1 17 ? -0.393 9.375 -8.109 1 92.44 17 ARG B CA 1
ATOM 987 C C . ARG B 1 17 ? -0.093 7.984 -8.656 1 92.44 17 ARG B C 1
ATOM 989 O O . ARG B 1 17 ? -0.841 7.039 -8.406 1 92.44 17 ARG B O 1
ATOM 996 N N . HIS B 1 18 ? 0.907 7.906 -9.367 1 93.75 18 HIS B N 1
ATOM 997 C CA . HIS B 1 18 ? 1.282 6.602 -9.898 1 93.75 18 HIS B CA 1
ATOM 998 C C . HIS B 1 18 ? 1.641 5.629 -8.781 1 93.75 18 HIS B C 1
ATOM 1000 O O . HIS B 1 18 ? 1.201 4.477 -8.789 1 93.75 18 HIS B O 1
ATOM 1006 N N . ARG B 1 19 ? 2.4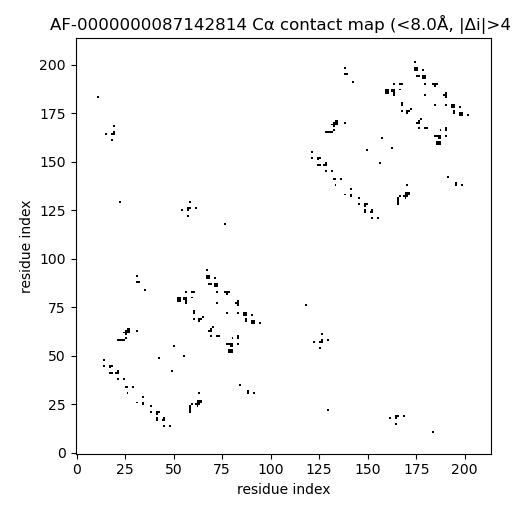1 6.078 -7.863 1 94.62 19 ARG B N 1
ATOM 1007 C CA . ARG B 1 19 ? 2.805 5.25 -6.73 1 94.62 19 ARG B CA 1
ATOM 1008 C C . ARG B 1 19 ? 1.588 4.824 -5.914 1 94.62 19 ARG B C 1
ATOM 1010 O O . ARG B 1 19 ? 1.436 3.646 -5.586 1 94.62 19 ARG B O 1
ATOM 1017 N N . SER B 1 20 ? 0.791 5.793 -5.652 1 95.44 20 SER B N 1
ATOM 1018 C CA . SER B 1 20 ? -0.427 5.527 -4.895 1 95.44 20 SER B CA 1
ATOM 1019 C C . SER B 1 20 ? -1.316 4.52 -5.609 1 95.44 20 SER B C 1
ATOM 1021 O O . SER B 1 20 ? -1.861 3.607 -4.984 1 95.44 20 SER B O 1
ATOM 1023 N N . SER B 1 21 ? -1.493 4.711 -6.887 1 96.19 21 SER B N 1
ATOM 1024 C CA . SER B 1 21 ? -2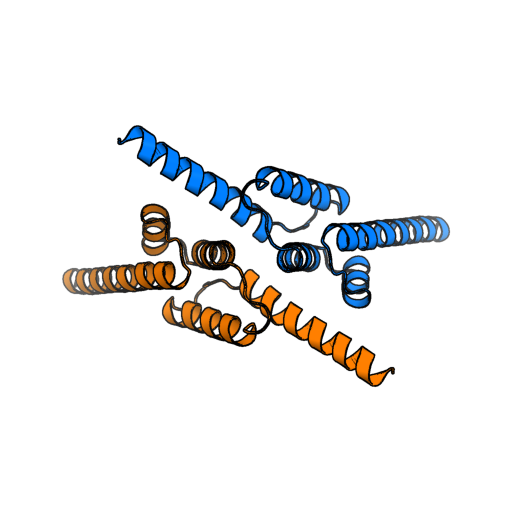.316 3.799 -7.672 1 96.19 21 SER B CA 1
ATOM 1025 C C . SER B 1 21 ? -1.764 2.379 -7.629 1 96.19 21 SER B C 1
ATOM 1027 O O . SER B 1 21 ? -2.521 1.414 -7.504 1 96.19 21 SER B O 1
ATOM 1029 N N . PHE B 1 22 ? -0.51 2.258 -7.754 1 96.94 22 PHE B N 1
ATOM 1030 C CA . PHE B 1 22 ? 0.115 0.941 -7.695 1 96.94 22 PHE B CA 1
ATOM 1031 C C . PHE B 1 22 ? -0.127 0.288 -6.34 1 96.94 22 PHE B C 1
ATOM 1033 O O . PHE B 1 22 ? -0.493 -0.887 -6.27 1 96.94 22 PHE B O 1
ATOM 1040 N N . LEU B 1 23 ? 0.094 1.009 -5.285 1 95.88 23 LEU B N 1
ATOM 1041 C CA . LEU B 1 23 ? 0.003 0.505 -3.92 1 95.88 23 LEU B CA 1
ATOM 1042 C C . LEU B 1 23 ? -1.432 0.116 -3.578 1 95.88 23 LEU B C 1
ATOM 1044 O O . LEU B 1 23 ? -1.659 -0.76 -2.742 1 95.88 23 LEU B O 1
ATOM 1048 N N . ARG B 1 24 ? -2.355 0.696 -4.305 1 94.69 24 ARG B N 1
ATOM 1049 C CA . ARG B 1 24 ? -3.764 0.467 -3.996 1 94.69 24 ARG B CA 1
ATOM 1050 C C . ARG B 1 24 ? -4.371 -0.562 -4.945 1 94.69 24 ARG B C 1
ATOM 1052 O O . ARG B 1 24 ? -5.516 -0.985 -4.758 1 94.69 24 ARG B O 1
ATOM 1059 N N . CYS B 1 25 ? -3.67 -0.915 -5.871 1 95.75 25 CYS B N 1
ATOM 1060 C CA . CYS B 1 25 ? -4.199 -1.765 -6.93 1 95.75 25 CYS B CA 1
ATOM 1061 C C . CYS B 1 25 ? -4.543 -3.15 -6.398 1 95.75 25 CYS B C 1
ATOM 1063 O O . CYS B 1 25 ? -3.727 -3.781 -5.727 1 95.75 25 CYS B O 1
ATOM 1065 N N . LYS B 1 26 ? -5.719 -3.598 -6.719 1 95.56 26 LYS B N 1
ATOM 1066 C CA . LYS B 1 26 ? -6.211 -4.93 -6.375 1 95.56 26 LYS B CA 1
ATOM 1067 C C . LYS B 1 26 ? -6.887 -5.59 -7.57 1 95.56 26 LYS B C 1
ATOM 1069 O O . LYS B 1 26 ? -7.449 -4.91 -8.43 1 95.56 26 LYS B O 1
ATOM 1074 N N . GLN B 1 27 ? -6.902 -6.836 -7.531 1 95.06 27 GLN B N 1
ATOM 1075 C CA . GLN B 1 27 ? -7.504 -7.574 -8.633 1 95.06 27 GLN B CA 1
ATOM 1076 C C . GLN B 1 27 ? -9.016 -7.383 -8.664 1 95.06 27 GLN B C 1
ATOM 1078 O O . GLN B 1 27 ? -9.594 -7.133 -9.727 1 95.06 27 GLN B O 1
ATOM 1083 N N . GLY B 1 28 ? -9.672 -7.547 -7.527 1 92.75 28 GLY B N 1
ATOM 1084 C CA . GLY B 1 28 ? -11.117 -7.457 -7.473 1 92.75 28 GLY B CA 1
ATOM 1085 C C . GLY B 1 28 ? -11.812 -8.484 -8.344 1 92.75 28 GLY B C 1
ATOM 1086 O O . GLY B 1 28 ? -11.555 -9.688 -8.219 1 92.75 28 GLY B O 1
ATOM 1087 N N . LYS B 1 29 ? -12.703 -8.016 -9.211 1 92.62 29 LYS B N 1
ATOM 1088 C CA . LYS B 1 29 ? -13.477 -8.891 -10.086 1 92.62 29 LYS B CA 1
ATOM 1089 C C . LYS B 1 29 ? -12.797 -9.062 -11.438 1 92.62 29 LYS B C 1
ATOM 1091 O O . LYS B 1 29 ? -13.25 -9.852 -12.273 1 92.62 29 LYS B O 1
ATOM 1096 N N . ARG B 1 30 ? -11.766 -8.492 -11.664 1 93.25 30 ARG B N 1
ATOM 1097 C CA . ARG B 1 30 ? -11.062 -8.555 -12.938 1 93.25 30 ARG B CA 1
ATOM 1098 C C . ARG B 1 30 ? -10.273 -9.852 -13.062 1 93.25 30 ARG B C 1
ATOM 1100 O O . ARG B 1 30 ? -10.023 -10.531 -12.07 1 93.25 30 ARG B O 1
ATOM 1107 N N . SER B 1 31 ? -9.945 -10.164 -14.281 1 93.31 31 SER B N 1
ATOM 1108 C CA . SER B 1 31 ? -9.117 -11.344 -14.5 1 93.31 31 SER B CA 1
ATOM 1109 C C . SER B 1 31 ? -7.699 -11.117 -13.984 1 93.31 31 SER B C 1
ATOM 1111 O O . SER B 1 31 ? -7.238 -9.977 -13.875 1 93.31 31 SER B O 1
ATOM 1113 N N . LEU B 1 32 ? -7.035 -12.172 -13.672 1 94.75 32 LEU B N 1
ATOM 1114 C CA . LEU B 1 32 ? -5.645 -12.094 -13.242 1 94.75 32 LEU B CA 1
ATOM 1115 C C . LEU B 1 32 ? -4.785 -11.406 -14.297 1 94.75 32 LEU B C 1
ATOM 1117 O O . LEU B 1 32 ? -3.889 -10.625 -13.961 1 94.75 32 LEU B O 1
ATOM 1121 N N . GLN B 1 33 ? -5.035 -11.711 -15.547 1 94.12 33 GLN B N 1
ATOM 1122 C CA . GLN B 1 33 ? -4.281 -11.117 -16.641 1 94.12 33 GLN B CA 1
ATOM 1123 C C . GLN B 1 33 ? -4.457 -9.602 -16.688 1 94.12 33 GLN B C 1
ATOM 1125 O O . GLN B 1 33 ? -3.488 -8.867 -16.859 1 94.12 33 GLN B O 1
ATOM 1130 N N . ASP B 1 34 ? -5.672 -9.172 -16.547 1 96.12 34 ASP B N 1
ATOM 1131 C CA . ASP B 1 34 ? -5.953 -7.742 -16.547 1 96.12 34 ASP B CA 1
ATOM 1132 C C . ASP B 1 34 ? -5.285 -7.047 -15.367 1 96.12 34 ASP B C 1
ATOM 1134 O O . ASP B 1 34 ? -4.75 -5.945 -15.508 1 96.12 34 ASP B O 1
ATOM 1138 N N . TYR B 1 35 ? -5.4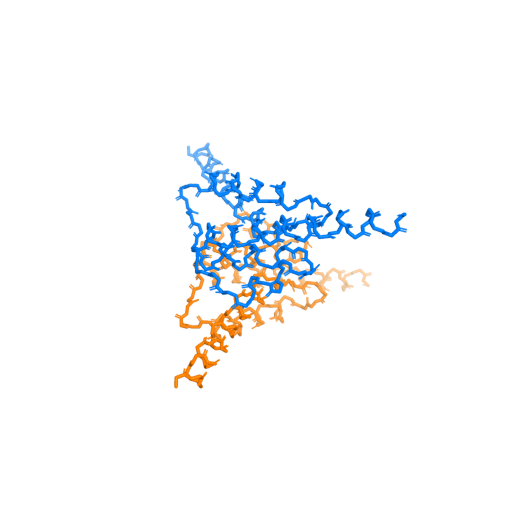18 -7.695 -14.266 1 96.69 35 TYR B N 1
ATOM 1139 C CA . TYR B 1 35 ? -4.789 -7.18 -13.047 1 96.69 35 TYR B CA 1
ATOM 1140 C C . TYR B 1 35 ? -3.285 -7.027 -13.234 1 96.69 35 TYR B C 1
ATOM 1142 O O . TYR B 1 35 ? -2.721 -5.973 -12.93 1 96.69 35 TYR B O 1
ATOM 1150 N N . VAL B 1 36 ? -2.596 -7.988 -13.727 1 96.94 36 VAL B N 1
ATOM 1151 C CA . VAL B 1 36 ? -1.156 -7.992 -13.961 1 96.94 36 VAL B CA 1
ATOM 1152 C C . VAL B 1 36 ? -0.793 -6.898 -14.961 1 96.94 36 VAL B C 1
ATOM 1154 O O . VAL B 1 36 ? 0.199 -6.188 -14.781 1 96.94 36 VAL B O 1
ATOM 1157 N N . MET B 1 37 ? -1.561 -6.801 -15.961 1 97.12 37 MET B N 1
ATOM 1158 C CA . MET B 1 37 ? -1.307 -5.789 -16.984 1 97.12 37 MET B CA 1
ATOM 1159 C C . MET B 1 37 ? -1.37 -4.387 -16.391 1 97.12 37 MET B C 1
ATOM 1161 O O . MET B 1 37 ? -0.555 -3.525 -16.719 1 97.12 37 MET B O 1
ATOM 1165 N N . GLU B 1 38 ? -2.32 -4.156 -15.594 1 97.12 38 GLU B N 1
ATOM 1166 C CA . GLU B 1 38 ? -2.441 -2.861 -14.938 1 97.12 38 GLU B CA 1
ATOM 1167 C C . GLU B 1 38 ? -1.209 -2.557 -14.094 1 97.12 38 GLU B C 1
ATOM 1169 O O . GLU B 1 38 ? -0.683 -1.441 -14.133 1 97.12 38 GLU B O 1
ATOM 1174 N N . LEU B 1 39 ? -0.766 -3.494 -13.352 1 97.19 39 LEU B N 1
ATOM 1175 C CA . LEU B 1 39 ? 0.415 -3.307 -12.516 1 97.19 39 LEU B CA 1
ATOM 1176 C C . LEU B 1 39 ? 1.648 -3.037 -13.367 1 97.19 39 LEU B C 1
ATOM 1178 O O . LEU B 1 39 ? 2.48 -2.197 -13.023 1 97.19 39 LEU B O 1
ATOM 1182 N N . HIS B 1 40 ? 1.751 -3.703 -14.438 1 96.75 40 HIS B N 1
ATOM 1183 C CA . HIS B 1 40 ? 2.867 -3.463 -15.344 1 96.75 40 HIS B CA 1
ATOM 1184 C C . HIS B 1 40 ? 2.824 -2.045 -15.906 1 96.75 40 HIS B C 1
ATOM 1186 O O . HIS B 1 40 ? 3.863 -1.393 -16.031 1 96.75 40 HIS B O 1
ATOM 1192 N N . ASN B 1 41 ? 1.644 -1.663 -16.281 1 96.5 41 ASN B N 1
ATOM 1193 C CA . ASN B 1 41 ? 1.482 -0.311 -16.812 1 96.5 41 ASN B CA 1
ATOM 1194 C C . ASN B 1 41 ? 1.874 0.74 -15.773 1 96.5 41 ASN B C 1
ATOM 1196 O O . ASN B 1 41 ? 2.568 1.706 -16.094 1 96.5 41 ASN B O 1
ATOM 1200 N N . LEU B 1 42 ? 1.448 0.526 -14.625 1 95.62 42 LEU B N 1
ATOM 1201 C CA . LEU B 1 42 ? 1.766 1.454 -13.547 1 95.62 42 LEU B CA 1
ATOM 1202 C C . LEU B 1 42 ? 3.26 1.437 -13.234 1 95.62 42 LEU B C 1
ATOM 1204 O O . LEU B 1 42 ? 3.859 2.486 -12.992 1 95.62 42 LEU B O 1
ATOM 1208 N N . GLU B 1 43 ? 3.828 0.28 -13.211 1 94.56 43 GLU B N 1
ATOM 1209 C CA . GLU B 1 43 ? 5.266 0.151 -13 1 94.56 43 GLU B CA 1
ATOM 1210 C C . GLU B 1 43 ? 6.051 0.92 -14.055 1 94.56 43 GLU B C 1
ATOM 1212 O O . GLU B 1 43 ? 7.023 1.607 -13.742 1 94.56 43 GLU B O 1
ATOM 1217 N N . ALA B 1 44 ? 5.625 0.739 -15.266 1 94.25 44 ALA B N 1
ATOM 1218 C CA . ALA B 1 44 ? 6.273 1.424 -16.375 1 94.25 44 ALA B CA 1
ATOM 1219 C C . ALA B 1 44 ? 6.16 2.939 -16.234 1 94.25 44 ALA B C 1
ATOM 1221 O O . ALA B 1 44 ? 7.098 3.672 -16.562 1 94.25 44 ALA B O 1
ATOM 1222 N N . ALA B 1 45 ? 5.078 3.398 -15.727 1 91.62 45 ALA B N 1
ATOM 1223 C CA . ALA B 1 45 ? 4.824 4.824 -15.555 1 91.62 45 ALA B CA 1
ATOM 1224 C C . ALA B 1 45 ? 5.707 5.41 -14.453 1 91.62 45 ALA B C 1
ATOM 1226 O O . ALA B 1 45 ? 5.957 6.617 -14.43 1 91.62 45 ALA B O 1
ATOM 1227 N N . MET B 1 46 ? 6.203 4.543 -13.578 1 91.44 46 MET B N 1
ATOM 1228 C CA . MET B 1 46 ? 7.027 4.988 -12.461 1 91.44 46 MET B CA 1
ATOM 1229 C C . MET B 1 46 ? 8.508 4.746 -12.75 1 91.44 46 MET B C 1
ATOM 1231 O O . MET B 1 46 ? 9.305 4.586 -11.82 1 91.44 46 MET B O 1
ATOM 1235 N N . ALA B 1 47 ? 8.875 4.605 -13.883 1 83.75 47 ALA B N 1
ATOM 1236 C CA . ALA B 1 47 ? 10.234 4.238 -14.281 1 83.75 47 ALA B CA 1
ATOM 1237 C C . ALA B 1 47 ? 11.258 5.18 -13.672 1 83.75 47 ALA B C 1
ATOM 1239 O O . ALA B 1 47 ? 12.383 4.773 -13.367 1 83.75 47 ALA B O 1
ATOM 1240 N N . GLY B 1 48 ? 10.992 6.363 -13.375 1 82.75 48 GLY B N 1
ATOM 1241 C CA . GLY B 1 48 ? 11.922 7.312 -12.773 1 82.75 48 GLY B CA 1
ATOM 1242 C C . GLY B 1 48 ? 12.078 7.133 -11.281 1 82.75 48 GLY B C 1
ATOM 1243 O O . GLY B 1 48 ? 13.039 7.629 -10.688 1 82.75 48 GLY B O 1
ATOM 1244 N N . ALA B 1 49 ? 11.234 6.496 -10.664 1 85.06 49 ALA B N 1
ATOM 1245 C CA . ALA B 1 49 ? 11.219 6.211 -9.227 1 85.06 49 ALA B CA 1
ATOM 1246 C C . ALA B 1 49 ? 10.648 4.828 -8.945 1 85.06 49 ALA B C 1
ATOM 1248 O O . ALA B 1 49 ? 9.547 4.703 -8.406 1 85.06 49 ALA B O 1
ATOM 1249 N N . PRO B 1 50 ? 11.422 3.865 -9.227 1 88.44 50 PRO B N 1
ATOM 1250 C CA . PRO B 1 50 ? 10.891 2.504 -9.125 1 88.44 50 PRO B CA 1
ATOM 1251 C C . PRO B 1 50 ? 10.711 2.049 -7.676 1 88.44 50 PRO B C 1
ATOM 1253 O O . PRO B 1 50 ? 11.477 2.463 -6.797 1 88.44 50 PRO B O 1
ATOM 1256 N N . LEU B 1 51 ? 9.727 1.219 -7.5 1 94.06 51 LEU B N 1
ATOM 1257 C CA . LEU B 1 51 ? 9.492 0.59 -6.203 1 94.06 51 LEU B CA 1
ATOM 1258 C C . LEU B 1 51 ? 10.422 -0.602 -6 1 94.06 51 LEU B C 1
ATOM 1260 O O . LEU B 1 51 ? 10.859 -1.224 -6.969 1 94.06 51 LEU B O 1
ATOM 1264 N N . SER B 1 52 ? 10.719 -0.826 -4.836 1 93.94 52 SER B N 1
ATOM 1265 C CA . SER B 1 52 ? 11.523 -2.01 -4.535 1 93.94 52 SER B CA 1
ATOM 1266 C C . SER B 1 52 ? 10.758 -3.289 -4.859 1 93.94 52 SER B C 1
ATOM 1268 O O . SER B 1 52 ? 9.523 -3.307 -4.832 1 93.94 52 SER B O 1
ATOM 1270 N N . GLU B 1 53 ? 11.516 -4.355 -5.105 1 94.44 53 GLU B N 1
ATOM 1271 C CA . GLU B 1 53 ? 10.906 -5.637 -5.461 1 94.44 53 GLU B CA 1
ATOM 1272 C C . GLU B 1 53 ? 10.055 -6.176 -4.316 1 94.44 53 GLU B C 1
ATOM 1274 O O . GLU B 1 53 ? 8.969 -6.723 -4.543 1 94.44 53 GLU B O 1
ATOM 1279 N N . ASP B 1 54 ? 10.523 -6.012 -3.117 1 93.5 54 ASP B N 1
ATOM 1280 C CA . ASP B 1 54 ? 9.781 -6.508 -1.96 1 93.5 54 ASP B CA 1
ATOM 1281 C C . ASP B 1 54 ? 8.398 -5.863 -1.874 1 93.5 54 ASP B C 1
ATOM 1283 O O . ASP B 1 54 ? 7.418 -6.527 -1.531 1 93.5 54 ASP B O 1
ATOM 1287 N N . VAL B 1 55 ? 8.359 -4.586 -2.211 1 95.75 55 VAL B N 1
ATOM 1288 C CA . VAL B 1 55 ? 7.098 -3.854 -2.148 1 95.75 55 VAL B CA 1
ATOM 1289 C C . VAL B 1 55 ? 6.176 -4.316 -3.275 1 95.75 55 VAL B C 1
ATOM 1291 O O . VAL B 1 55 ? 4.996 -4.59 -3.045 1 95.75 55 VAL B O 1
ATOM 1294 N N . LYS B 1 56 ? 6.703 -4.406 -4.43 1 96.81 56 LYS B N 1
ATOM 1295 C CA . LYS B 1 56 ? 5.91 -4.836 -5.578 1 96.81 56 LYS B CA 1
ATOM 1296 C C . LYS B 1 56 ? 5.328 -6.227 -5.352 1 96.81 56 LYS B C 1
ATOM 1298 O O . LYS B 1 56 ? 4.152 -6.465 -5.633 1 96.81 56 LYS B O 1
ATOM 1303 N N . VAL B 1 57 ? 6.141 -7.09 -4.852 1 96.38 57 VAL B N 1
ATOM 1304 C CA . VAL B 1 57 ? 5.707 -8.461 -4.59 1 96.38 57 VAL B CA 1
ATOM 1305 C C . VAL B 1 57 ? 4.605 -8.461 -3.533 1 96.38 57 VAL B C 1
ATOM 1307 O O . VAL B 1 57 ? 3.594 -9.148 -3.684 1 96.38 57 VAL B O 1
ATOM 1310 N N . THR B 1 58 ? 4.805 -7.73 -2.516 1 96.06 58 THR B N 1
ATOM 1311 C CA . THR B 1 58 ? 3.828 -7.66 -1.434 1 96.06 58 THR B CA 1
ATOM 1312 C C . THR B 1 58 ? 2.486 -7.148 -1.946 1 96.06 58 THR B C 1
ATOM 1314 O O . THR B 1 58 ? 1.438 -7.715 -1.632 1 96.06 58 THR B O 1
ATOM 1317 N N . ILE B 1 59 ? 2.521 -6.098 -2.773 1 96.69 59 ILE B N 1
ATOM 1318 C CA . ILE B 1 59 ? 1.3 -5.52 -3.322 1 96.69 59 ILE B CA 1
ATOM 1319 C C . ILE B 1 59 ? 0.592 -6.547 -4.203 1 96.69 59 ILE B C 1
ATOM 1321 O O . ILE B 1 59 ? -0.626 -6.719 -4.113 1 96.69 59 ILE B O 1
ATOM 1325 N N . PHE B 1 60 ? 1.308 -7.191 -5.027 1 97.25 60 PHE B N 1
ATOM 1326 C CA . PHE B 1 60 ? 0.737 -8.188 -5.922 1 97.25 60 PHE B CA 1
ATOM 1327 C C . PHE B 1 60 ? 0.091 -9.32 -5.133 1 97.25 60 PHE B C 1
ATOM 1329 O O . PHE B 1 60 ? -1.062 -9.68 -5.383 1 97.25 60 PHE B O 1
ATOM 1336 N N . MET B 1 61 ? 0.799 -9.852 -4.188 1 95.38 61 MET B N 1
ATOM 1337 C CA . MET B 1 61 ? 0.315 -10.969 -3.391 1 95.38 61 MET B CA 1
ATOM 1338 C C . MET B 1 61 ? -0.925 -10.578 -2.594 1 95.38 61 MET B C 1
ATOM 1340 O O . MET B 1 61 ? -1.854 -11.375 -2.451 1 95.38 61 MET B O 1
ATOM 1344 N N . ASP B 1 62 ? -0.916 -9.398 -2.104 1 94.19 62 ASP B N 1
ATOM 1345 C CA . ASP B 1 62 ? -2.061 -8.898 -1.348 1 94.19 62 ASP B CA 1
ATOM 1346 C C . ASP B 1 62 ? -3.258 -8.656 -2.262 1 94.19 62 ASP B C 1
ATOM 1348 O O . ASP B 1 62 ? -4.406 -8.719 -1.818 1 94.19 62 ASP B O 1
ATOM 1352 N N . GLY B 1 63 ? -2.971 -8.359 -3.496 1 96.31 63 GLY B N 1
ATOM 1353 C CA . GLY B 1 63 ? -4.016 -7.93 -4.414 1 96.31 63 GLY B CA 1
ATOM 1354 C C . GLY B 1 63 ? -4.691 -9.086 -5.125 1 96.31 63 GLY B C 1
ATOM 1355 O O . GLY B 1 63 ? -5.801 -8.938 -5.648 1 96.31 63 GLY B O 1
ATOM 1356 N N . VAL B 1 64 ? -4.012 -10.188 -5.203 1 94.94 64 VAL B N 1
ATOM 1357 C CA . VAL B 1 64 ? -4.578 -11.367 -5.855 1 94.94 64 VAL B CA 1
ATOM 1358 C C . VAL B 1 64 ? -5.773 -11.875 -5.059 1 94.94 64 VAL B C 1
ATOM 1360 O O . VAL B 1 64 ? -5.73 -11.922 -3.826 1 94.94 64 VAL B O 1
ATOM 1363 N N . ARG B 1 65 ? -6.719 -12.312 -5.781 1 91.25 65 ARG B N 1
ATOM 1364 C CA . ARG B 1 65 ? -7.918 -12.852 -5.152 1 91.25 65 ARG B CA 1
ATOM 1365 C C . ARG B 1 65 ? -7.594 -14.094 -4.332 1 91.25 65 ARG B C 1
ATOM 1367 O O . ARG B 1 65 ? -6.742 -14.898 -4.723 1 91.25 65 ARG B O 1
ATOM 1374 N N . THR B 1 66 ? -8.43 -14.18 -3.281 1 85.25 66 THR B N 1
ATOM 1375 C CA . THR B 1 66 ? -8.258 -15.375 -2.455 1 85.25 66 THR B CA 1
ATOM 1376 C C . THR B 1 66 ? -8.547 -16.641 -3.258 1 85.25 66 THR B C 1
ATOM 1378 O O . THR B 1 66 ? -9.477 -16.672 -4.066 1 85.25 66 THR B O 1
ATOM 1381 N N . GLY B 1 67 ? -7.738 -17.656 -3.137 1 87.56 67 GLY B N 1
ATOM 1382 C CA . GLY B 1 67 ? -7.883 -18.891 -3.893 1 87.56 67 GLY B CA 1
ATOM 1383 C C . GLY B 1 67 ? -6.578 -19.641 -4.051 1 87.56 67 GLY B C 1
ATOM 1384 O O . GLY B 1 67 ? -5.629 -19.422 -3.289 1 87.56 67 GLY B O 1
ATOM 1385 N N . PRO B 1 68 ? -6.582 -20.594 -4.949 1 88.06 68 PRO B N 1
ATOM 1386 C CA . PRO B 1 68 ? -5.41 -21.453 -5.156 1 88.06 68 PRO B CA 1
ATOM 1387 C C . PRO B 1 68 ? -4.18 -20.672 -5.598 1 88.06 68 PRO B C 1
ATOM 1389 O O . PRO B 1 68 ? -3.057 -20.984 -5.203 1 88.06 68 PRO B O 1
ATOM 1392 N N . VAL B 1 69 ? -4.352 -19.672 -6.324 1 91.5 69 VAL B N 1
ATOM 1393 C CA . VAL B 1 69 ? -3.244 -18.875 -6.84 1 91.5 69 VAL B CA 1
ATOM 1394 C C . VAL B 1 69 ? -2.512 -18.188 -5.688 1 91.5 69 VAL B C 1
ATOM 1396 O O . VAL B 1 69 ? -1.28 -18.219 -5.621 1 91.5 69 VAL B O 1
ATOM 1399 N N . ARG B 1 70 ? -3.213 -17.578 -4.816 1 90.25 70 ARG B N 1
ATOM 1400 C CA . ARG B 1 70 ? -2.627 -16.906 -3.666 1 90.25 70 ARG B CA 1
ATOM 1401 C C . ARG B 1 70 ? -1.882 -17.891 -2.773 1 90.25 70 ARG B C 1
ATOM 1403 O O . ARG B 1 70 ? -0.787 -17.594 -2.289 1 90.25 70 ARG B O 1
ATOM 1410 N N . THR B 1 71 ? -2.523 -19 -2.566 1 90.12 71 THR B N 1
ATOM 1411 C CA . THR B 1 71 ? -1.902 -20.047 -1.752 1 90.12 71 THR B CA 1
ATOM 1412 C C . THR B 1 71 ? -0.556 -20.453 -2.338 1 90.12 71 THR B C 1
ATOM 1414 O O . THR B 1 71 ? 0.415 -20.656 -1.602 1 90.12 71 THR B O 1
ATOM 1417 N N . GLU B 1 72 ? -0.564 -20.609 -3.596 1 91.75 72 GLU B N 1
ATOM 1418 C CA . GLU B 1 72 ? 0.665 -21 -4.277 1 91.75 72 GLU B CA 1
ATOM 1419 C C . GLU B 1 72 ? 1.736 -19.922 -4.145 1 91.75 72 GLU B C 1
ATOM 1421 O O . GLU B 1 72 ? 2.916 -20.234 -3.965 1 91.75 72 GLU B O 1
ATOM 1426 N N . LEU B 1 73 ? 1.387 -18.75 -4.211 1 92.62 73 LEU B N 1
ATOM 1427 C CA . LEU B 1 73 ? 2.316 -17.625 -4.066 1 92.62 73 LEU B CA 1
ATOM 1428 C C . LEU B 1 73 ? 2.963 -17.641 -2.686 1 92.62 73 LEU B C 1
ATOM 1430 O O . LEU B 1 73 ? 4.172 -17.422 -2.561 1 92.62 73 LEU B O 1
ATOM 1434 N N . PHE B 1 74 ? 2.17 -17.875 -1.719 1 89.38 74 PHE B N 1
ATOM 1435 C CA . PHE B 1 74 ? 2.688 -17.891 -0.356 1 89.38 74 PHE B CA 1
ATOM 1436 C C . PHE B 1 74 ? 3.592 -19.094 -0.136 1 89.38 74 PHE B C 1
ATOM 1438 O O . PHE B 1 74 ? 4.559 -19.031 0.625 1 89.38 74 PHE B O 1
ATOM 1445 N N . ARG B 1 75 ? 3.346 -20.141 -0.821 1 89.75 75 ARG B N 1
ATOM 1446 C CA . ARG B 1 75 ? 4.16 -21.344 -0.708 1 89.75 75 ARG B CA 1
ATOM 1447 C C . ARG B 1 75 ? 5.523 -21.141 -1.364 1 89.75 75 ARG B C 1
ATOM 1449 O O . ARG B 1 75 ? 6.547 -21.531 -0.802 1 89.75 75 ARG B O 1
ATOM 1456 N N . ARG B 1 76 ? 5.543 -20.531 -2.49 1 91.62 76 ARG B N 1
ATOM 1457 C CA . ARG B 1 76 ? 6.762 -20.406 -3.283 1 91.62 76 ARG B CA 1
ATOM 1458 C C . ARG B 1 76 ? 7.582 -19.203 -2.838 1 91.62 76 ARG B C 1
ATOM 1460 O O . ARG B 1 76 ? 8.789 -19.141 -3.074 1 91.62 76 ARG B O 1
ATOM 1467 N N . GLN B 1 77 ? 6.906 -18.188 -2.277 1 89.19 77 GLN B N 1
ATOM 1468 C CA . GLN B 1 77 ? 7.551 -16.984 -1.736 1 89.19 77 GLN B CA 1
ATOM 1469 C C . GLN B 1 77 ? 8.469 -16.344 -2.768 1 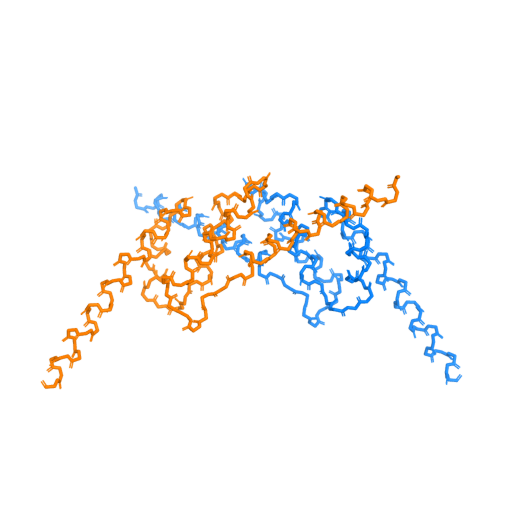89.19 77 GLN B C 1
ATOM 1471 O O . GLN B 1 77 ? 9.68 -16.266 -2.564 1 89.19 77 GLN B O 1
ATOM 1476 N N . PRO B 1 78 ? 7.918 -15.875 -3.803 1 93.88 78 PRO B N 1
ATOM 1477 C CA . PRO B 1 78 ? 8.75 -15.234 -4.828 1 93.88 78 PRO B CA 1
ATOM 1478 C C . PRO B 1 78 ? 9.492 -14.008 -4.305 1 93.88 78 PRO B C 1
ATOM 1480 O O . PRO B 1 78 ? 8.984 -13.289 -3.445 1 93.88 78 PRO B O 1
ATOM 1483 N N . LYS B 1 79 ? 10.656 -13.797 -4.949 1 92.31 79 LYS B N 1
ATOM 1484 C CA . LYS B 1 79 ? 11.492 -12.695 -4.496 1 92.31 79 LYS B CA 1
ATOM 1485 C C . LYS B 1 79 ? 11.336 -11.477 -5.398 1 92.31 79 LYS B C 1
ATOM 1487 O O . LYS B 1 79 ? 11.68 -10.359 -5.012 1 92.31 79 LYS B O 1
ATOM 1492 N N . THR B 1 80 ? 10.961 -11.703 -6.605 1 96.25 80 THR B N 1
ATOM 1493 C CA . THR B 1 80 ? 10.789 -10.602 -7.547 1 96.25 80 THR B CA 1
ATOM 1494 C C . THR B 1 80 ? 9.352 -10.547 -8.062 1 96.25 80 THR B C 1
ATOM 1496 O O . THR B 1 80 ? 8.641 -11.555 -8.039 1 96.25 80 THR B O 1
ATOM 1499 N N . PHE B 1 81 ? 8.992 -9.359 -8.539 1 96.44 81 PHE B N 1
ATOM 1500 C CA . PHE B 1 81 ? 7.66 -9.148 -9.086 1 96.44 81 PHE B CA 1
ATOM 1501 C C . PHE B 1 81 ? 7.414 -10.055 -10.281 1 96.44 81 PHE B C 1
ATOM 1503 O O . PHE B 1 81 ? 6.375 -10.711 -10.375 1 96.44 81 PHE B O 1
ATOM 1510 N N . ASN B 1 82 ? 8.352 -10.141 -11.164 1 96.56 82 ASN B N 1
ATOM 1511 C CA . ASN B 1 82 ? 8.211 -10.961 -12.359 1 96.56 82 ASN B CA 1
ATOM 1512 C C . ASN B 1 82 ? 8.062 -12.445 -12.008 1 96.56 82 ASN B C 1
ATOM 1514 O O . ASN B 1 82 ? 7.27 -13.156 -12.625 1 96.56 82 ASN B O 1
ATOM 1518 N N . GLU B 1 83 ? 8.805 -12.836 -11.102 1 97.19 83 GLU B N 1
ATOM 1519 C CA . GLU B 1 83 ? 8.68 -14.211 -10.633 1 97.19 83 GLU B CA 1
ATOM 1520 C C . GLU B 1 83 ? 7.293 -14.477 -10.055 1 97.19 83 GLU B C 1
ATOM 1522 O O . GLU B 1 83 ? 6.691 -15.516 -10.336 1 97.19 83 GLU B O 1
ATOM 1527 N N . ALA B 1 84 ? 6.812 -13.609 -9.227 1 97.19 84 ALA B N 1
ATOM 1528 C CA . ALA B 1 84 ? 5.484 -13.742 -8.633 1 97.19 84 ALA B CA 1
ATOM 1529 C C . ALA B 1 84 ? 4.406 -13.836 -9.703 1 97.19 84 ALA B C 1
ATOM 1531 O O . ALA B 1 84 ? 3.52 -14.695 -9.625 1 97.19 84 ALA B O 1
ATOM 1532 N N . VAL B 1 85 ? 4.535 -13 -10.656 1 96.88 85 VAL B N 1
ATOM 1533 C CA . VAL B 1 85 ? 3.584 -12.992 -11.766 1 96.88 85 VAL B CA 1
ATOM 1534 C C . VAL B 1 85 ? 3.631 -14.328 -12.5 1 96.88 85 VAL B C 1
ATOM 1536 O O . VAL B 1 85 ? 2.59 -14.891 -12.836 1 96.88 85 VAL B O 1
ATOM 1539 N N . HIS B 1 86 ? 4.766 -14.773 -12.734 1 96.5 86 HIS B N 1
ATOM 1540 C CA . HIS B 1 86 ? 4.941 -16.031 -13.438 1 96.5 86 HIS B CA 1
ATOM 1541 C C . HIS B 1 86 ? 4.289 -17.188 -12.68 1 96.5 86 HIS B C 1
ATOM 1543 O O . HIS B 1 86 ? 3.561 -18 -13.273 1 96.5 86 HIS B O 1
ATOM 1549 N N . ILE B 1 87 ? 4.523 -17.266 -11.438 1 95.31 87 ILE B N 1
ATOM 1550 C CA . ILE B 1 87 ? 3.941 -18.297 -10.594 1 95.31 87 ILE B CA 1
ATOM 1551 C C . ILE B 1 87 ? 2.418 -18.203 -10.641 1 95.31 87 ILE B C 1
ATOM 1553 O O . ILE B 1 87 ? 1.735 -19.219 -10.812 1 95.31 87 ILE B O 1
ATOM 1557 N N . ALA B 1 88 ? 1.889 -17.062 -10.508 1 95.44 88 ALA B N 1
ATOM 1558 C CA . ALA B 1 88 ? 0.444 -16.844 -10.492 1 95.44 88 ALA B CA 1
ATOM 1559 C C . ALA B 1 88 ? -0.19 -17.25 -11.82 1 95.44 88 ALA B C 1
ATOM 1561 O O . ALA B 1 88 ? -1.242 -17.891 -11.844 1 95.44 88 ALA B O 1
ATOM 1562 N N . MET B 1 89 ? 0.443 -16.828 -12.852 1 93.69 89 MET B N 1
ATOM 1563 C CA . MET B 1 89 ? -0.09 -17.109 -14.188 1 93.69 89 MET B CA 1
ATOM 1564 C C . MET B 1 89 ? -0.083 -18.609 -14.477 1 93.69 89 MET B C 1
ATOM 1566 O O . MET B 1 89 ? -1.017 -19.125 -15.086 1 93.69 89 MET B O 1
ATOM 1570 N N . LEU B 1 90 ? 0.922 -19.266 -14.125 1 91 90 LEU B N 1
ATOM 1571 C CA . LEU B 1 90 ? 1.014 -20.719 -14.305 1 91 90 LEU B CA 1
ATOM 1572 C C . LEU B 1 90 ? -0.07 -21.438 -13.508 1 91 90 LEU B C 1
ATOM 1574 O O . LEU B 1 90 ? -0.727 -22.344 -14.023 1 91 90 LEU B O 1
ATOM 1578 N N . ASP B 1 91 ? -0.241 -21.031 -12.305 1 88.69 91 ASP B N 1
ATOM 1579 C CA . ASP B 1 91 ? -1.238 -21.672 -11.445 1 88.69 91 ASP B CA 1
ATOM 1580 C C . ASP B 1 91 ? -2.654 -21.359 -11.93 1 88.69 91 ASP B C 1
ATOM 1582 O O . ASP B 1 91 ? -3.531 -22.219 -11.891 1 88.69 91 ASP B O 1
ATOM 1586 N N . ASP B 1 92 ? -2.879 -20.125 -12.289 1 87.06 92 ASP B N 1
ATOM 1587 C CA . ASP B 1 92 ? -4.191 -19.719 -12.797 1 87.06 92 ASP B CA 1
ATOM 1588 C C . ASP B 1 92 ? -4.582 -20.547 -14.016 1 87.06 92 ASP B C 1
ATOM 1590 O O . ASP B 1 92 ? -5.742 -20.938 -14.164 1 87.06 92 ASP B O 1
ATOM 1594 N N . HIS B 1 93 ? -3.633 -20.766 -14.875 1 82.62 93 HIS B N 1
ATOM 1595 C CA . HIS B 1 93 ? -3.869 -21.609 -16.047 1 82.62 93 HIS B CA 1
ATOM 1596 C C . HIS B 1 93 ? -4.234 -23.031 -15.641 1 82.62 93 HIS B C 1
ATOM 1598 O O . HIS B 1 93 ? -5.137 -23.641 -16.234 1 82.62 93 HIS B O 1
ATOM 1604 N N . CYS B 1 94 ? -3.623 -23.484 -14.68 1 79.5 94 CYS B N 1
ATOM 1605 C CA . CYS B 1 94 ? -3.865 -24.844 -14.211 1 79.5 94 CYS B CA 1
ATOM 1606 C C . CYS B 1 94 ? -5.238 -24.969 -13.555 1 79.5 94 CYS B C 1
ATOM 1608 O O . CYS B 1 94 ? -5.961 -25.938 -13.789 1 79.5 94 CYS B O 1
ATOM 1610 N N . VAL B 1 95 ? -5.543 -24 -12.812 1 73.81 95 VAL B N 1
ATOM 1611 C CA . VAL B 1 95 ? -6.828 -24 -12.117 1 73.81 95 VAL B CA 1
ATOM 1612 C C . VAL B 1 95 ? -7.965 -23.891 -13.133 1 73.81 95 VAL B C 1
ATOM 1614 O O . VAL B 1 95 ? -8.953 -24.625 -13.055 1 73.81 95 VAL B O 1
ATOM 1617 N N . ARG B 1 96 ? -7.852 -23.062 -14.047 1 76.62 96 ARG B N 1
ATOM 1618 C CA . ARG B 1 96 ? -8.891 -22.875 -15.055 1 76.62 96 ARG B CA 1
ATOM 1619 C C . ARG B 1 96 ? -9.047 -24.125 -15.914 1 76.62 96 ARG B C 1
ATOM 1621 O O . ARG B 1 96 ? -10.164 -24.516 -16.266 1 76.62 96 ARG B O 1
ATOM 1628 N N . SER B 1 97 ? -7.906 -24.688 -16.25 1 76.88 97 SER B N 1
ATOM 1629 C CA . SER B 1 97 ? -7.938 -25.922 -17.031 1 76.88 97 SER B CA 1
ATOM 1630 C C . SER B 1 97 ? -8.609 -27.047 -16.25 1 76.88 97 SER B C 1
ATOM 1632 O O . SER B 1 97 ? -9.383 -27.812 -16.828 1 76.88 97 SER B O 1
ATOM 1634 N N . ALA B 1 98 ? -8.398 -27.109 -14.984 1 75.88 98 ALA B N 1
ATOM 1635 C CA . ALA B 1 98 ? -8.992 -28.141 -14.133 1 75.88 98 ALA B CA 1
ATOM 1636 C C . ALA B 1 98 ? -10.492 -27.906 -13.961 1 75.88 98 ALA B C 1
ATOM 1638 O O . ALA B 1 98 ? -11.266 -28.875 -13.93 1 75.88 98 ALA B O 1
ATOM 1639 N N . GLN B 1 99 ? -10.852 -26.703 -13.852 1 71.19 99 GLN B N 1
ATOM 1640 C CA . GLN B 1 99 ? -12.266 -26.375 -13.711 1 71.19 99 GLN B CA 1
ATOM 1641 C C . GLN B 1 99 ? -13.031 -26.656 -15 1 71.19 99 GLN B C 1
ATOM 1643 O O . GLN B 1 99 ? -14.18 -27.094 -14.969 1 71.19 99 GLN B O 1
ATOM 1648 N N . GLU B 1 100 ? -12.391 -26.312 -16.078 1 73.38 100 GLU B N 1
ATOM 1649 C CA . GLU B 1 100 ? -12.992 -26.594 -17.391 1 73.38 100 GLU B CA 1
ATOM 1650 C C . GLU B 1 100 ? -13.094 -28.094 -17.641 1 73.38 100 GLU B C 1
ATOM 1652 O O . GLU B 1 100 ? -14.078 -28.562 -18.203 1 73.38 100 GLU B O 1
ATOM 1657 N N . HIS B 1 101 ? -12.133 -28.812 -17.188 1 71.25 101 HIS B N 1
ATOM 1658 C CA . HIS B 1 101 ? -12.172 -30.266 -17.312 1 71.25 101 HIS B CA 1
ATOM 1659 C C . HIS B 1 101 ? -13.211 -30.875 -16.391 1 71.25 101 HIS B C 1
ATOM 1661 O O . HIS B 1 101 ? -13.906 -31.828 -16.766 1 71.25 101 HIS B O 1
ATOM 1667 N N . ALA B 1 102 ? -13.398 -30.391 -15.234 1 72.5 102 ALA B N 1
ATOM 1668 C CA . ALA B 1 102 ? -14.406 -30.859 -14.289 1 72.5 102 ALA B CA 1
ATOM 1669 C C . ALA B 1 102 ? -15.812 -30.531 -14.773 1 72.5 102 ALA B C 1
ATOM 1671 O O . ALA B 1 102 ? -16.75 -31.281 -14.539 1 72.5 102 ALA B O 1
ATOM 1672 N N . ALA B 1 103 ? -15.93 -29.406 -15.391 1 72.44 103 ALA B N 1
ATOM 1673 C CA . ALA B 1 103 ? -17.234 -28.984 -15.906 1 72.44 103 ALA B CA 1
ATOM 1674 C C . ALA B 1 103 ? -17.672 -29.859 -17.062 1 72.44 103 ALA B C 1
ATOM 1676 O O . ALA B 1 103 ? -18.875 -30.078 -17.266 1 72.44 103 ALA B O 1
ATOM 1677 N N . CYS B 1 104 ? -16.797 -30.344 -17.734 1 71.38 104 CYS B N 1
ATOM 1678 C CA . CYS B 1 104 ? -17.125 -31.203 -18.875 1 71.38 104 CYS B CA 1
ATOM 1679 C C . CYS B 1 104 ? -17.453 -32.625 -18.406 1 71.38 104 CYS B C 1
ATOM 1681 O O . CYS B 1 104 ? -18.312 -33.281 -18.984 1 71.38 104 CYS B O 1
ATOM 1683 N N . ARG B 1 105 ? -16.859 -33 -17.391 1 66.19 105 ARG B N 1
ATOM 1684 C CA . ARG B 1 105 ? -17.109 -34.344 -16.938 1 66.19 105 ARG B CA 1
ATOM 1685 C C . ARG B 1 105 ? -18.453 -34.438 -16.219 1 66.19 105 ARG B C 1
ATOM 1687 O O . ARG B 1 105 ? -19.078 -35.5 -16.234 1 66.19 105 ARG B O 1
ATOM 1694 N N . GLY B 1 106 ? -18.656 -33.406 -15.562 1 59.41 106 GLY B N 1
ATOM 1695 C CA . GLY B 1 106 ? -19.922 -33.5 -14.859 1 59.41 106 GLY B CA 1
ATOM 1696 C C . GLY B 1 106 ? -21.125 -33.406 -15.781 1 59.41 106 GLY B C 1
ATOM 1697 O O . GLY B 1 106 ? -22.281 -33.5 -15.328 1 59.41 106 GLY B O 1
ATOM 1698 N N . LYS B 1 107 ? -20.891 -33.094 -16.984 1 54.16 107 LYS B N 1
ATOM 1699 C CA . LYS B 1 107 ? -22.031 -33.156 -17.891 1 54.16 107 LYS B CA 1
ATOM 1700 C C . LYS B 1 107 ? -22.094 -34.531 -18.578 1 54.16 107 LYS B C 1
ATOM 1702 O O . LYS B 1 107 ? -21.047 -35.125 -18.828 1 54.16 107 LYS B O 1
#

Secondary structure (DSSP, 8-state):
-HHHHHHHHHHHHHHHHHHHHHHH---TTS-HHHHHHHHHHHHHHTTTSPPPHHHHHHHHHHHSPTTHHHHHHHHH--SSHHHHHHHHHHHHHHHHHHHHHHHHHT-/-HHHHHHHHHHHHHHHHHHHHHHH---TTS-HHHHHHHHHHHHHHTTTSPPPHHHHHHHHHHHSPTTHHHHHHHHH--SSHHHHHHHHHHHHHHHHHHHHHHHHHT-

Foldseek 3Di:
DVVVVVVVVVVVVQLVVLVVCLLPQACPPHDLVVSLVVNVVSQVVNVVPHDDQVSNLVSSLVRYDDDDLSVQCVVVVDRGNVVSSVSSVVVVVVVVVVVVVVVVVVD/DVVVVVVVVVVVVQLVVLVVCLLPQACPPHDLVVSLVVNVVSQVVNVVPHDDQVSNLVSSLVRYDDDDLSVQCVVVVDRGNVVSSVSSVVVVVVVVVVVVVVVVVVD

Solvent-accessible surface area (backbone atoms only — not comparable to full-atom values): 11729 Å² total; per-residue (Å²): 112,68,65,58,49,47,45,51,50,48,48,54,48,47,55,46,47,43,52,47,50,52,68,65,47,57,29,76,90,52,51,70,67,59,38,52,48,51,50,50,52,38,52,60,74,30,64,91,64,67,76,54,43,66,55,49,33,47,36,50,59,69,19,46,55,89,52,71,41,39,54,49,45,67,72,67,55,58,72,36,42,68,53,41,51,50,54,35,52,56,41,46,51,51,49,53,53,50,51,54,53,50,58,54,62,74,95,111,69,63,57,49,47,45,50,50,48,48,54,48,47,54,46,48,42,52,47,51,51,66,65,46,57,30,76,89,52,51,69,66,58,40,51,48,50,50,49,52,38,51,61,72,30,64,90,64,68,76,54,42,66,56,49,32,47,38,50,61,70,19,45,55,90,51,72,42,40,53,49,45,66,70,68,56,58,74,37,43,69,53,41,50,50,55,36,52,54,42,47,52,50,50,51,52,51,50,55,52,51,56,55,63,74,95